Protein AF-A0A961AVV6-F1 (afdb_monomer_lite)

Sequence (313 aa):
VYIDGYAHTGNDGGRNFELFWPKLREGGLIGGHDFCDQFPENVKAVKAFLDRHGPEIDGSFVTRGDVFRSWFAWKGRRPSSRLVDLSMFGREHLGDEEGGSIAVVGSGPLDAGDRERIEAAGTVVRFNNWNRRADYSAEVAGKRCDLLFTHGDLREAGASEGFDPPETVVLAIPAPFKMDRMRLLAETWWPESRLAMANPYLVHEACLELGLKSEGWKHPMPTAGFSLLYQLWRFGEGGGPEPEVYVTGFDWRFDREQGTCERVRVGSDEVPGHYNHSYLREAMWCARHLLDRPGWEFSETAREALSFVRNHG

Radius of gyration: 23.13 Å; chains: 1; bounding box: 54×41×65 Å

Secondary structure (DSSP, 8-state):
-EE-S-GGGHHHHTHHHHHHGGGPPTT-EEEES--STT-HHHHHHHHHHHHHHGGGEEEEEE-SS-TT--EEEEEBSPP-GGGTT-EEP-GGGSS-SSS-EEEEE-SS---TTHHHHHHHSSEEEEESSGGG-TT--HHHH-S--SEEEE-S---S----TT-PPPSEEEESSPTTTTHHHHHHIIIII-TTSEEEE--HHHHHHHHHHTT----SSSSS---HHHHHHHHHHHHHTTSSPPPEEEEES--TTEETTTTEETTEETT-S---TT-SS-HHHHHHHHHHHTTT-TTEEE-HHHHHHHHHHHHH-

Structure (mmCIF, N/CA/C/O backbone):
data_AF-A0A961AVV6-F1
#
_entry.id   AF-A0A961AVV6-F1
#
loop_
_atom_site.group_PDB
_atom_site.id
_atom_site.type_symbol
_atom_site.label_atom_id
_atom_site.label_alt_id
_atom_site.label_comp_id
_atom_site.label_asym_id
_atom_site.label_entity_id
_atom_site.label_seq_id
_atom_site.pdbx_PDB_ins_code
_atom_site.Cartn_x
_atom_site.Cartn_y
_atom_site.Cartn_z
_atom_site.occupancy
_atom_site.B_iso_or_equiv
_atom_site.auth_seq_id
_atom_site.auth_comp_id
_atom_site.auth_asym_id
_atom_site.auth_atom_id
_atom_site.pdbx_PDB_model_num
ATOM 1 N N . VAL A 1 1 ? 16.780 6.197 -20.369 1.00 88.38 1 VAL A N 1
ATOM 2 C CA . VAL A 1 1 ? 16.344 6.878 -21.606 1.00 88.38 1 VAL A CA 1
ATOM 3 C C . VAL A 1 1 ? 15.340 5.979 -22.291 1.00 88.38 1 VAL A C 1
ATOM 5 O O . VAL A 1 1 ? 15.685 4.855 -22.620 1.00 88.38 1 VAL A O 1
ATOM 8 N N . TYR A 1 2 ? 14.111 6.451 -22.454 1.00 91.75 2 TYR A N 1
ATOM 9 C CA . TYR A 1 2 ? 13.089 5.745 -23.218 1.00 91.75 2 TYR A CA 1
ATOM 10 C C . TYR A 1 2 ? 12.984 6.392 -24.600 1.00 91.75 2 TYR A C 1
ATOM 12 O O . TYR A 1 2 ? 12.927 7.619 -24.688 1.00 91.75 2 TYR A O 1
ATOM 20 N N . ILE A 1 3 ? 13.038 5.586 -25.658 1.00 91.94 3 ILE A N 1
ATOM 21 C CA . ILE A 1 3 ? 12.978 6.042 -27.045 1.00 91.94 3 ILE A CA 1
ATOM 22 C C . ILE A 1 3 ? 11.607 5.684 -27.594 1.00 91.94 3 ILE A C 1
ATOM 24 O O . ILE A 1 3 ? 11.332 4.529 -27.911 1.00 91.94 3 ILE A O 1
ATOM 28 N N . ASP A 1 4 ? 10.780 6.720 -27.694 1.00 86.56 4 ASP A N 1
ATOM 29 C CA . ASP A 1 4 ? 9.481 6.704 -28.353 1.00 86.56 4 ASP A CA 1
ATOM 30 C C . ASP A 1 4 ? 9.605 7.467 -29.671 1.00 86.56 4 ASP A C 1
ATOM 32 O O . ASP A 1 4 ? 9.572 8.699 -29.714 1.00 86.56 4 ASP A O 1
ATOM 36 N N . GLY A 1 5 ? 9.909 6.745 -30.740 1.00 83.81 5 GLY A N 1
ATOM 37 C CA . GLY A 1 5 ? 10.138 7.329 -32.053 1.00 83.81 5 GLY A CA 1
ATOM 38 C C . GLY A 1 5 ? 9.450 6.527 -33.143 1.00 83.81 5 GLY A C 1
ATOM 39 O O . GLY A 1 5 ? 8.666 5.617 -32.890 1.00 83.81 5 GLY A O 1
ATOM 40 N N . TYR A 1 6 ? 9.737 6.864 -34.396 1.00 89.94 6 TYR A N 1
ATOM 41 C CA . TYR A 1 6 ? 9.132 6.189 -35.539 1.00 89.94 6 TYR A CA 1
ATOM 42 C C . TYR A 1 6 ? 9.695 4.768 -35.703 1.00 89.94 6 TYR A C 1
ATOM 44 O O . TYR A 1 6 ? 10.677 4.549 -36.413 1.00 89.94 6 TYR A O 1
ATOM 52 N N . ALA A 1 7 ? 9.058 3.780 -35.069 1.00 91.25 7 ALA A N 1
ATOM 53 C CA . ALA A 1 7 ? 9.467 2.376 -35.152 1.00 91.25 7 ALA A CA 1
ATOM 54 C C . ALA A 1 7 ? 9.503 1.855 -36.600 1.00 91.25 7 ALA A C 1
ATOM 56 O O . ALA A 1 7 ? 10.397 1.100 -36.976 1.00 91.25 7 ALA A O 1
ATOM 57 N N . HIS A 1 8 ? 8.602 2.330 -37.462 1.00 93.56 8 HIS A N 1
ATOM 58 C CA . HIS A 1 8 ? 8.588 1.958 -38.880 1.00 93.56 8 HIS A CA 1
ATOM 59 C C . HIS A 1 8 ? 9.840 2.408 -39.660 1.00 93.56 8 HIS A C 1
ATOM 61 O O . HIS A 1 8 ? 10.133 1.828 -40.700 1.00 93.56 8 HIS A O 1
ATOM 67 N N . THR A 1 9 ? 10.596 3.399 -39.169 1.00 95.62 9 THR A N 1
ATOM 68 C CA . THR A 1 9 ? 11.903 3.797 -39.734 1.00 95.62 9 THR A CA 1
ATOM 69 C C . THR A 1 9 ? 13.084 3.214 -38.958 1.00 95.62 9 THR A C 1
ATOM 71 O O . THR A 1 9 ? 14.231 3.602 -39.181 1.00 95.62 9 THR A O 1
ATOM 74 N N . GLY A 1 10 ? 12.819 2.324 -38.000 1.00 93.94 10 GLY A N 1
ATOM 75 C CA . GLY A 1 10 ? 13.818 1.818 -37.072 1.00 93.94 10 GLY A CA 1
ATOM 76 C C . GLY A 1 10 ? 14.418 2.903 -36.187 1.00 93.94 10 GLY A C 1
ATOM 77 O O . GLY A 1 10 ? 15.613 2.861 -35.905 1.00 93.94 10 GLY A O 1
ATOM 78 N N . ASN A 1 11 ? 13.612 3.892 -35.778 1.00 93.19 11 ASN A N 1
ATOM 79 C CA . ASN A 1 11 ? 14.066 5.026 -34.972 1.00 93.19 11 ASN A CA 1
ATOM 80 C C . ASN A 1 11 ? 15.199 5.820 -35.654 1.00 93.19 11 ASN A C 1
ATOM 82 O O . ASN A 1 11 ? 16.260 6.047 -35.066 1.00 93.19 11 ASN A O 1
ATOM 86 N N . ASP A 1 12 ? 14.947 6.233 -36.904 1.00 95.19 12 ASP A N 1
ATOM 87 C CA . ASP A 1 12 ? 15.925 6.873 -37.803 1.00 95.19 12 ASP A CA 1
ATOM 88 C C . ASP A 1 12 ? 17.122 5.952 -38.106 1.00 95.19 12 ASP A C 1
ATOM 90 O O . ASP A 1 12 ? 18.286 6.310 -37.920 1.00 95.19 12 ASP A O 1
ATOM 94 N N . GLY A 1 13 ? 16.830 4.702 -38.490 1.00 95.44 13 GLY A N 1
ATOM 95 C CA . GLY A 1 13 ? 17.844 3.693 -38.814 1.00 95.44 13 GLY A CA 1
ATOM 96 C C . GLY A 1 13 ? 18.799 3.377 -37.657 1.00 95.44 13 GLY A C 1
ATOM 97 O O . GLY A 1 13 ? 19.975 3.098 -37.887 1.00 95.44 13 GLY A O 1
ATOM 98 N N . GLY A 1 14 ? 18.328 3.478 -36.412 1.00 95.12 14 GLY A N 1
ATOM 99 C CA . GLY A 1 14 ? 19.121 3.286 -35.197 1.00 95.12 14 GLY A CA 1
ATOM 100 C C . GLY A 1 14 ? 19.977 4.487 -34.788 1.00 95.12 14 GLY A C 1
ATOM 101 O O . GLY A 1 14 ? 20.626 4.437 -33.741 1.00 95.12 14 GLY A O 1
ATOM 102 N N . ARG A 1 15 ? 19.964 5.597 -35.543 1.00 96.06 15 ARG A N 1
ATOM 103 C CA . ARG A 1 15 ? 20.728 6.811 -35.203 1.00 96.06 15 ARG A CA 1
ATOM 104 C C . ARG A 1 15 ? 20.362 7.351 -33.824 1.00 96.06 15 ARG A C 1
ATOM 106 O O . ARG A 1 15 ? 21.241 7.820 -33.101 1.00 96.06 15 ARG A O 1
ATOM 113 N N . ASN A 1 16 ? 19.089 7.261 -33.440 1.00 95.00 16 ASN A N 1
ATOM 114 C CA . ASN A 1 16 ? 18.647 7.684 -32.113 1.00 95.00 16 ASN A CA 1
ATOM 115 C C . ASN A 1 16 ? 19.342 6.881 -31.003 1.00 95.00 16 ASN A C 1
ATOM 117 O O . ASN A 1 16 ? 19.748 7.464 -30.000 1.00 95.00 16 ASN A O 1
ATOM 121 N N . PHE A 1 17 ? 19.555 5.576 -31.189 1.00 94.94 17 PHE A N 1
ATOM 122 C CA . PHE A 1 17 ? 20.227 4.733 -30.195 1.00 94.94 17 PHE A CA 1
ATOM 123 C C . PHE A 1 17 ? 21.669 5.199 -29.972 1.00 94.94 17 PHE A C 1
ATOM 125 O O . PHE A 1 17 ? 22.070 5.456 -28.837 1.00 94.94 17 PHE A O 1
ATOM 132 N N . GLU A 1 18 ? 22.402 5.441 -31.060 1.00 95.75 18 GLU A N 1
ATOM 133 C CA . GLU A 1 18 ? 23.782 5.945 -31.023 1.00 95.75 18 GLU A CA 1
ATOM 134 C C . GLU A 1 18 ? 23.890 7.366 -30.464 1.00 95.75 18 GLU A C 1
ATOM 136 O O . GLU A 1 18 ? 24.869 7.718 -29.811 1.00 95.75 18 GLU A O 1
ATOM 141 N N . LEU A 1 19 ? 22.873 8.200 -30.686 1.00 96.00 19 LEU A N 1
ATOM 142 C CA . LEU A 1 19 ? 22.844 9.558 -30.151 1.00 96.00 19 LEU A CA 1
ATOM 143 C C . LEU A 1 19 ? 22.656 9.577 -28.626 1.00 96.00 19 LEU A C 1
ATOM 145 O O . LEU A 1 19 ? 23.179 10.468 -27.945 1.00 96.00 19 LEU A O 1
ATOM 149 N N . PHE A 1 20 ? 21.876 8.638 -28.087 1.00 95.38 20 PHE A N 1
ATOM 150 C CA . PHE A 1 20 ? 21.525 8.610 -26.668 1.00 95.38 20 PHE A CA 1
ATOM 151 C C . PHE A 1 20 ? 22.421 7.696 -25.826 1.00 95.38 20 PHE A C 1
ATOM 153 O O . PHE A 1 20 ? 22.622 7.999 -24.649 1.00 95.38 20 PHE A O 1
ATOM 160 N N . TRP A 1 21 ? 23.010 6.641 -26.395 1.00 95.19 21 TRP A N 1
ATOM 161 C CA . TRP A 1 21 ? 23.856 5.699 -25.652 1.00 95.19 21 TRP A CA 1
ATOM 162 C C . TRP A 1 21 ? 25.053 6.345 -24.929 1.00 95.19 21 TRP A C 1
ATOM 164 O O . TRP A 1 21 ? 25.237 6.108 -23.728 1.00 95.19 21 TRP A O 1
ATOM 174 N N . PRO A 1 22 ? 25.830 7.252 -25.555 1.00 94.94 22 PRO A N 1
ATOM 175 C CA . PRO A 1 22 ? 26.940 7.916 -24.874 1.00 94.94 22 PRO A CA 1
ATOM 176 C C . PRO A 1 22 ? 26.490 8.796 -23.702 1.00 94.94 22 PRO A C 1
ATOM 178 O O . PRO A 1 22 ? 27.283 9.066 -22.804 1.00 94.94 22 PRO A O 1
ATOM 181 N N . LYS A 1 23 ? 25.219 9.224 -23.685 1.00 94.31 23 LYS A N 1
ATOM 182 C CA . LYS A 1 23 ? 24.650 10.086 -22.637 1.00 94.31 23 LYS A CA 1
ATOM 183 C C . LYS A 1 23 ? 24.209 9.311 -21.397 1.00 94.31 23 LYS A C 1
ATOM 185 O O . LYS A 1 23 ? 23.979 9.923 -20.355 1.00 94.31 23 LYS A O 1
ATOM 190 N N . LEU A 1 24 ? 24.070 7.988 -21.493 1.00 90.94 24 LEU A N 1
ATOM 191 C CA . LEU A 1 24 ? 23.822 7.150 -20.328 1.00 90.94 24 LEU A CA 1
ATOM 192 C C . LEU A 1 24 ? 25.071 7.099 -19.448 1.00 90.94 24 LEU A C 1
ATOM 194 O O . LEU A 1 24 ? 26.196 6.967 -19.939 1.00 90.94 24 LEU A O 1
ATOM 198 N N . ARG A 1 25 ? 24.842 7.184 -18.139 1.00 90.19 25 ARG A N 1
ATOM 199 C CA . ARG A 1 25 ? 25.841 6.861 -17.117 1.00 90.19 25 ARG A CA 1
ATOM 200 C C . ARG A 1 25 ? 25.936 5.341 -16.962 1.00 90.19 25 ARG A C 1
ATOM 202 O O . ARG A 1 25 ? 25.014 4.635 -17.364 1.00 90.19 25 ARG A O 1
ATOM 209 N N . GLU A 1 26 ? 27.015 4.870 -16.344 1.00 86.31 26 GLU A N 1
ATOM 210 C CA . GLU A 1 26 ? 27.114 3.497 -15.828 1.00 86.31 26 GLU A CA 1
ATOM 211 C C . GLU A 1 26 ? 25.873 3.139 -14.994 1.00 86.31 26 GLU A C 1
ATOM 213 O O . GLU A 1 26 ? 25.413 3.945 -14.178 1.00 86.31 26 GLU A O 1
ATOM 218 N N . GLY A 1 27 ? 25.306 1.957 -15.241 1.00 81.69 27 GLY A N 1
ATOM 219 C CA . GLY A 1 27 ? 24.040 1.493 -14.672 1.00 81.69 27 GLY A CA 1
ATOM 220 C C . GLY A 1 27 ? 22.786 2.145 -15.273 1.00 81.69 27 GLY A C 1
ATOM 221 O O . GLY A 1 27 ? 21.681 1.905 -14.792 1.00 81.69 27 GLY A O 1
ATOM 222 N N . GLY A 1 28 ? 22.916 2.991 -16.300 1.00 85.94 28 GLY A N 1
ATOM 223 C CA . GLY A 1 28 ? 21.788 3.614 -16.993 1.00 85.94 28 GLY A CA 1
ATOM 224 C C . GLY A 1 28 ? 21.101 2.661 -17.973 1.00 85.94 28 GLY A C 1
ATOM 225 O O . GLY A 1 28 ? 21.760 1.871 -18.640 1.00 85.94 28 GLY A O 1
ATOM 226 N N . LEU A 1 29 ? 19.777 2.771 -18.100 1.00 91.00 29 LEU A N 1
ATOM 227 C CA . LEU A 1 29 ? 18.973 1.961 -19.022 1.00 91.00 29 LEU A CA 1
ATOM 228 C C . LEU A 1 29 ? 18.583 2.759 -20.271 1.00 91.00 29 LEU A C 1
ATOM 230 O O . LEU A 1 29 ? 18.152 3.913 -20.162 1.00 91.00 29 LEU A O 1
ATOM 234 N N . ILE A 1 30 ? 18.683 2.138 -21.446 1.00 94.12 30 ILE A N 1
ATOM 235 C CA . ILE A 1 30 ? 18.032 2.572 -22.690 1.00 94.12 30 ILE A CA 1
ATOM 236 C C . ILE A 1 30 ? 16.989 1.537 -23.094 1.00 94.12 30 ILE A C 1
ATOM 238 O O . ILE A 1 30 ? 17.219 0.345 -22.924 1.00 94.12 30 ILE A O 1
ATOM 242 N N . GLY A 1 31 ? 15.851 1.972 -23.617 1.00 94.38 31 GLY A N 1
ATOM 243 C CA . GLY A 1 31 ? 14.827 1.054 -24.101 1.00 94.38 31 GLY A CA 1
ATOM 244 C C . GLY A 1 31 ? 13.776 1.743 -24.952 1.00 94.38 31 GLY A C 1
ATOM 245 O O . GLY A 1 31 ? 13.818 2.962 -25.127 1.00 94.38 31 GLY A O 1
ATOM 246 N N . GLY A 1 32 ? 12.839 0.958 -25.465 1.00 93.12 32 GLY A N 1
ATOM 247 C CA . GLY A 1 32 ? 11.723 1.413 -26.290 1.00 93.12 32 GLY A CA 1
ATOM 248 C C . GLY A 1 32 ? 10.686 0.307 -26.482 1.00 93.12 32 GLY A C 1
ATOM 249 O O . GLY A 1 32 ? 10.811 -0.772 -25.901 1.00 93.12 32 GLY A O 1
ATOM 250 N N . HIS A 1 33 ? 9.665 0.575 -27.292 1.00 92.25 33 HIS A N 1
ATOM 251 C CA . HIS A 1 33 ? 8.626 -0.390 -27.674 1.00 92.25 33 HIS A CA 1
ATOM 252 C C . HIS A 1 33 ? 8.825 -0.913 -29.104 1.00 92.25 33 HIS A C 1
ATOM 254 O O . HIS A 1 33 ? 9.884 -0.707 -29.712 1.00 92.25 33 HIS A O 1
ATOM 260 N N . ASP A 1 34 ? 7.821 -1.630 -29.614 1.00 94.19 34 ASP A N 1
ATOM 261 C CA . ASP A 1 34 ? 7.706 -2.034 -31.016 1.00 94.19 34 ASP A CA 1
ATOM 262 C C . ASP A 1 34 ? 8.801 -2.999 -31.497 1.00 94.19 34 ASP A C 1
ATOM 264 O O . ASP A 1 34 ? 9.191 -3.005 -32.667 1.00 94.19 34 ASP A O 1
ATOM 268 N N . PHE A 1 35 ? 9.323 -3.843 -30.605 1.00 91.88 35 PHE A N 1
ATOM 269 C CA . PHE A 1 35 ? 10.201 -4.958 -30.961 1.00 91.88 35 PHE A CA 1
ATOM 270 C C . PHE A 1 35 ? 9.367 -6.162 -31.431 1.00 91.88 35 PHE A C 1
ATOM 272 O O . PHE A 1 35 ? 9.277 -7.199 -30.768 1.00 91.88 35 PHE A O 1
ATOM 279 N N . CYS A 1 36 ? 8.704 -6.016 -32.576 1.00 92.25 36 CYS A N 1
ATOM 280 C CA . CYS A 1 36 ? 7.860 -7.055 -33.161 1.00 92.25 36 CYS A CA 1
ATOM 281 C C . CYS A 1 36 ? 7.946 -7.077 -34.692 1.00 92.25 36 CYS A C 1
ATOM 283 O O . CYS A 1 36 ? 8.443 -6.142 -35.320 1.00 92.25 36 CYS A O 1
ATOM 285 N N . ASP A 1 37 ? 7.442 -8.154 -35.299 1.00 93.31 37 ASP A N 1
ATOM 286 C CA . ASP A 1 37 ? 7.541 -8.396 -36.746 1.00 93.31 37 ASP A CA 1
ATOM 287 C C . ASP A 1 37 ? 6.801 -7.346 -37.592 1.00 93.31 37 ASP A C 1
ATOM 289 O O . ASP A 1 37 ? 7.105 -7.183 -38.772 1.00 93.31 37 ASP A O 1
ATOM 293 N N . GLN A 1 38 ? 5.871 -6.592 -36.993 1.00 95.31 38 GLN A N 1
ATOM 294 C CA . GLN A 1 38 ? 5.210 -5.454 -37.639 1.00 95.31 38 GLN A CA 1
ATOM 295 C C . GLN A 1 38 ? 6.178 -4.287 -37.910 1.00 95.31 38 GLN A C 1
ATOM 297 O O . GLN A 1 38 ? 5.955 -3.508 -38.837 1.00 95.31 38 GLN A O 1
ATOM 302 N N . PHE A 1 39 ? 7.268 -4.179 -37.143 1.00 95.56 39 PHE A N 1
ATOM 303 C CA . PHE A 1 39 ? 8.269 -3.117 -37.259 1.00 95.56 39 PHE A CA 1
ATOM 304 C C . PHE A 1 39 ? 9.675 -3.702 -37.477 1.00 95.56 39 PHE A C 1
ATOM 306 O O . PHE A 1 39 ? 10.563 -3.561 -36.629 1.00 95.56 39 PHE A O 1
ATOM 313 N N . PRO A 1 40 ? 9.919 -4.351 -38.632 1.00 95.88 40 PRO A N 1
ATOM 314 C CA . PRO A 1 40 ? 11.162 -5.079 -38.883 1.00 95.88 40 PRO A CA 1
ATOM 315 C C . PRO A 1 40 ? 12.398 -4.169 -38.879 1.00 95.88 40 PRO A C 1
ATOM 317 O O . PRO A 1 40 ? 13.464 -4.588 -38.428 1.00 95.88 40 PRO A O 1
ATOM 320 N N . GLU A 1 41 ? 12.261 -2.910 -39.308 1.00 96.56 41 GLU A N 1
ATOM 321 C CA . GLU A 1 41 ? 13.359 -1.936 -39.266 1.00 96.56 41 GLU A CA 1
ATOM 322 C C . GLU A 1 41 ? 13.757 -1.580 -37.829 1.00 96.56 41 GLU A C 1
ATOM 324 O O . GLU A 1 41 ? 14.945 -1.436 -37.543 1.00 96.56 41 GLU A O 1
ATOM 329 N N . ASN A 1 42 ? 12.798 -1.517 -36.896 1.00 95.19 42 ASN A N 1
ATOM 330 C CA . ASN A 1 42 ? 13.094 -1.332 -35.476 1.00 95.19 42 ASN A CA 1
ATOM 331 C C . ASN A 1 42 ? 13.820 -2.542 -34.900 1.00 95.19 42 ASN A C 1
ATOM 333 O O . ASN A 1 42 ? 14.873 -2.387 -34.291 1.00 95.19 42 ASN A O 1
ATOM 337 N N . VAL A 1 43 ? 13.321 -3.752 -35.163 1.00 94.81 43 VAL A N 1
ATOM 338 C CA . VAL A 1 43 ? 13.979 -4.992 -34.724 1.00 94.81 43 VAL A CA 1
ATOM 339 C C . VAL A 1 43 ? 15.418 -5.059 -35.240 1.00 94.81 43 VAL A C 1
ATOM 341 O O . VAL A 1 43 ? 16.337 -5.371 -34.482 1.00 94.81 43 VAL A O 1
ATOM 344 N N . LYS A 1 44 ? 15.631 -4.730 -36.518 1.00 96.25 44 LYS A N 1
ATOM 345 C CA . LYS A 1 44 ? 16.957 -4.689 -37.142 1.00 96.25 44 LYS A CA 1
ATOM 346 C C . LYS A 1 44 ? 17.862 -3.643 -36.493 1.00 96.25 44 LYS A C 1
ATOM 348 O O . LYS A 1 44 ? 19.003 -3.963 -36.167 1.00 96.25 44 LYS A O 1
ATOM 353 N N . ALA A 1 45 ? 17.364 -2.425 -36.285 1.00 96.38 45 ALA A N 1
ATOM 354 C CA . ALA A 1 45 ? 18.123 -1.346 -35.661 1.00 96.38 45 ALA A CA 1
ATOM 355 C C . ALA A 1 45 ? 18.504 -1.678 -34.208 1.00 96.38 45 ALA A C 1
ATOM 357 O O . ALA A 1 45 ? 19.650 -1.469 -33.815 1.00 96.38 45 ALA A O 1
ATOM 358 N N . VAL A 1 46 ? 17.577 -2.247 -33.431 1.00 93.75 46 VAL A N 1
ATOM 359 C CA . VAL A 1 46 ? 17.819 -2.662 -32.042 1.00 93.75 46 VAL A CA 1
ATOM 360 C C . VAL A 1 46 ? 18.853 -3.780 -31.988 1.00 93.75 46 VAL A C 1
ATOM 362 O O . VAL A 1 46 ? 19.809 -3.672 -31.229 1.00 93.75 46 VAL A O 1
ATOM 365 N N . LYS A 1 47 ? 18.727 -4.822 -32.821 1.00 94.06 47 LYS A N 1
ATOM 366 C CA . LYS A 1 47 ? 19.729 -5.901 -32.880 1.00 94.06 47 LYS A CA 1
ATOM 367 C C . LYS A 1 47 ? 21.113 -5.370 -33.248 1.00 94.06 47 LYS A C 1
ATOM 369 O O . LYS A 1 47 ? 22.068 -5.665 -32.546 1.00 94.06 47 LYS A O 1
ATOM 374 N N . ALA A 1 48 ? 21.210 -4.519 -34.272 1.00 95.25 48 ALA A N 1
ATOM 375 C CA . ALA A 1 48 ? 22.481 -3.916 -34.673 1.00 95.25 48 ALA A CA 1
ATOM 376 C C . ALA A 1 48 ? 23.109 -3.060 -33.558 1.00 95.25 48 ALA A C 1
ATOM 378 O O . ALA A 1 48 ? 24.327 -3.060 -33.387 1.00 95.25 48 ALA A O 1
ATOM 379 N N . PHE A 1 49 ? 22.281 -2.344 -32.793 1.00 94.94 49 PHE A N 1
ATOM 380 C CA . PHE A 1 49 ? 22.713 -1.597 -31.616 1.00 94.94 49 PHE A CA 1
ATOM 381 C C . PHE A 1 49 ? 23.236 -2.527 -30.507 1.00 94.94 49 PHE A C 1
ATOM 383 O O . PHE A 1 49 ? 24.336 -2.309 -30.000 1.00 94.94 49 PHE A O 1
ATOM 390 N N . LEU A 1 50 ? 22.495 -3.589 -30.170 1.00 91.44 50 LEU A N 1
ATOM 391 C CA . LEU A 1 50 ? 22.900 -4.572 -29.158 1.00 91.44 50 LEU A CA 1
ATOM 392 C C . LEU A 1 50 ? 24.181 -5.318 -29.556 1.00 91.44 50 LEU A C 1
ATOM 394 O O . LEU A 1 50 ? 25.052 -5.507 -28.717 1.00 91.44 50 LEU A O 1
ATOM 398 N N . ASP A 1 51 ? 24.328 -5.691 -30.828 1.00 92.00 51 ASP A N 1
ATOM 399 C CA . ASP A 1 51 ? 25.526 -6.370 -31.336 1.00 92.00 51 ASP A CA 1
ATOM 400 C C . ASP A 1 51 ? 26.765 -5.469 -31.238 1.00 92.00 51 ASP A C 1
ATOM 402 O O . ASP A 1 51 ? 27.857 -5.928 -30.903 1.00 92.00 51 ASP A O 1
ATOM 406 N N . ARG A 1 52 ? 26.601 -4.167 -31.507 1.00 93.31 52 ARG A N 1
ATOM 407 C CA . ARG A 1 52 ? 27.691 -3.184 -31.450 1.00 93.31 52 ARG A CA 1
ATOM 408 C C . ARG A 1 52 ? 28.149 -2.901 -30.024 1.00 93.31 52 ARG A C 1
ATOM 410 O O . ARG A 1 52 ? 29.350 -2.815 -29.786 1.00 93.31 52 ARG A O 1
ATOM 417 N N . HIS A 1 53 ? 27.202 -2.732 -29.106 1.00 90.44 53 HIS A N 1
ATOM 418 C CA . HIS A 1 53 ? 27.474 -2.324 -27.723 1.00 90.44 53 HIS A CA 1
ATOM 419 C C . HIS A 1 53 ? 27.468 -3.497 -26.740 1.00 90.44 53 HIS A C 1
ATOM 421 O O . HIS A 1 53 ? 27.650 -3.286 -25.550 1.00 90.44 53 HIS A O 1
ATOM 427 N N . GLY A 1 54 ? 27.312 -4.735 -27.215 1.00 82.38 54 GLY A N 1
ATOM 428 C CA . GLY A 1 54 ? 27.245 -5.953 -26.400 1.00 82.38 54 GLY A CA 1
ATOM 429 C C . GLY A 1 54 ? 28.314 -6.077 -25.302 1.00 82.38 54 GLY A C 1
ATOM 430 O O . GLY A 1 54 ? 27.953 -6.433 -24.184 1.00 82.38 54 GLY A O 1
ATOM 431 N N . PRO A 1 55 ? 29.598 -5.738 -25.546 1.00 79.75 55 PRO A N 1
ATOM 432 C CA . PRO A 1 55 ? 30.631 -5.746 -24.502 1.00 79.75 55 PRO A CA 1
ATOM 433 C C . PRO A 1 55 ? 30.393 -4.747 -23.358 1.00 79.75 55 PRO A C 1
ATOM 435 O O . PRO A 1 55 ? 30.908 -4.934 -22.260 1.00 79.75 55 PRO A O 1
ATOM 438 N N . GLU A 1 56 ? 29.632 -3.685 -23.620 1.00 75.94 56 GLU A N 1
ATOM 439 C CA . GLU A 1 56 ? 29.227 -2.656 -22.661 1.00 75.94 56 GLU A CA 1
ATOM 440 C C . GLU A 1 56 ? 27.825 -2.915 -22.093 1.00 75.94 56 GLU A C 1
ATOM 442 O O . GLU A 1 56 ? 27.328 -2.095 -21.327 1.00 75.94 56 GLU A O 1
ATOM 447 N N . ILE A 1 57 ? 27.160 -4.011 -22.474 1.00 77.12 57 ILE A N 1
ATOM 448 C CA . ILE A 1 57 ? 25.792 -4.317 -22.058 1.00 77.12 57 ILE A CA 1
ATOM 449 C C . ILE A 1 57 ? 25.786 -5.457 -21.040 1.00 77.12 57 ILE A C 1
ATOM 451 O O . ILE A 1 57 ? 26.120 -6.596 -21.359 1.00 77.12 57 ILE A O 1
ATOM 455 N N . ASP A 1 58 ? 25.306 -5.178 -19.828 1.00 62.88 58 ASP A N 1
ATOM 456 C CA . ASP A 1 58 ? 24.995 -6.209 -18.831 1.00 62.88 58 ASP A CA 1
ATOM 457 C C . ASP A 1 58 ? 23.522 -6.640 -18.944 1.00 62.88 58 ASP A C 1
ATOM 459 O O . ASP A 1 58 ? 22.630 -6.199 -18.211 1.00 62.88 58 ASP A O 1
ATOM 463 N N . GLY A 1 59 ? 23.273 -7.492 -19.941 1.00 61.78 59 GLY A N 1
ATOM 464 C CA . GLY A 1 59 ? 21.965 -8.067 -20.248 1.00 61.78 59 GLY A CA 1
ATOM 465 C C . GLY A 1 59 ? 21.076 -7.195 -21.144 1.00 61.78 59 GLY A C 1
ATOM 466 O O . GLY A 1 59 ? 21.061 -5.966 -21.074 1.00 61.78 59 GLY A O 1
ATOM 467 N N . SER A 1 60 ? 20.283 -7.863 -21.982 1.00 68.25 60 SER A N 1
ATOM 468 C CA . SER A 1 60 ? 19.205 -7.253 -22.762 1.00 68.25 60 SER A CA 1
ATOM 469 C C . SER A 1 60 ? 17.933 -8.075 -22.604 1.00 68.25 60 SER A C 1
ATOM 471 O O . SER A 1 60 ? 17.982 -9.292 -22.406 1.00 68.25 60 SER A O 1
ATOM 473 N N . PHE A 1 61 ? 16.790 -7.402 -22.650 1.00 74.81 61 PHE A N 1
ATOM 474 C CA . PHE A 1 61 ? 15.498 -8.027 -22.401 1.00 74.81 61 PHE A CA 1
ATOM 475 C C . PHE A 1 61 ? 14.493 -7.585 -23.450 1.00 74.81 61 PHE A C 1
ATOM 477 O O . PHE A 1 61 ? 14.517 -6.444 -23.907 1.00 74.81 61 PHE A O 1
ATOM 484 N N . VAL A 1 62 ? 13.588 -8.501 -23.785 1.00 73.88 62 VAL A N 1
ATOM 485 C CA . VAL A 1 62 ? 12.396 -8.242 -24.588 1.00 73.88 62 VAL A CA 1
ATOM 486 C C . VAL A 1 62 ? 11.199 -8.703 -23.765 1.00 73.88 62 VAL A C 1
ATOM 488 O O . VAL A 1 62 ? 11.213 -9.829 -23.254 1.00 73.88 62 VAL A O 1
ATOM 491 N N . THR A 1 63 ? 10.184 -7.853 -23.600 1.00 71.56 63 THR A N 1
ATOM 492 C CA . THR A 1 63 ? 8.983 -8.226 -22.838 1.00 71.56 63 THR A CA 1
ATOM 493 C C . THR A 1 63 ? 8.253 -9.384 -23.525 1.00 71.56 63 THR A C 1
ATOM 495 O O . THR A 1 63 ? 8.264 -9.528 -24.750 1.00 71.56 63 THR A O 1
ATOM 498 N N . ARG A 1 64 ? 7.651 -10.273 -22.729 1.00 66.88 64 ARG A N 1
ATOM 499 C CA . ARG A 1 64 ? 6.846 -11.402 -23.223 1.00 66.88 64 ARG A CA 1
ATOM 500 C C . ARG A 1 64 ? 5.363 -11.034 -23.164 1.00 66.88 64 ARG A C 1
ATOM 502 O O . ARG A 1 64 ? 4.966 -10.251 -22.313 1.00 66.88 64 ARG A O 1
ATOM 509 N N . GLY A 1 65 ? 4.551 -11.630 -24.036 1.00 62.38 65 GLY A N 1
ATOM 510 C CA . GLY A 1 65 ? 3.084 -11.542 -23.966 1.00 62.38 65 GLY A CA 1
ATOM 511 C C . GLY A 1 65 ? 2.441 -10.305 -24.603 1.00 62.38 65 GLY A C 1
ATOM 512 O O . GLY A 1 65 ? 1.232 -10.313 -24.790 1.00 62.38 65 GLY A O 1
ATOM 513 N N . ASP A 1 66 ? 3.219 -9.295 -24.998 1.00 73.19 66 ASP A N 1
ATOM 514 C CA . ASP A 1 66 ? 2.719 -8.128 -25.737 1.00 73.19 66 ASP A CA 1
ATOM 515 C C . ASP A 1 66 ? 2.881 -8.313 -27.262 1.00 73.19 66 ASP A C 1
ATOM 517 O O . ASP A 1 66 ? 3.845 -8.936 -27.731 1.00 73.19 66 ASP A O 1
ATOM 521 N N . VAL A 1 67 ? 1.936 -7.768 -28.035 1.00 83.06 67 VAL A N 1
ATOM 522 C CA . VAL A 1 67 ? 2.015 -7.632 -29.500 1.00 83.06 67 VAL A CA 1
ATOM 523 C C . VAL A 1 67 ? 3.086 -6.599 -29.871 1.00 83.06 67 VAL A C 1
ATOM 525 O O . VAL A 1 67 ? 3.824 -6.800 -30.837 1.00 83.06 67 VAL A O 1
ATOM 528 N N . PHE A 1 68 ? 3.239 -5.547 -29.061 1.00 87.19 68 PHE A N 1
ATOM 529 C CA . PHE A 1 68 ? 4.215 -4.468 -29.243 1.00 87.19 68 PHE A CA 1
ATOM 530 C C . PHE A 1 68 ? 5.307 -4.529 -28.176 1.00 87.19 68 PHE A C 1
ATOM 532 O O . PHE A 1 68 ? 5.466 -3.629 -27.352 1.00 87.19 68 PHE A O 1
ATOM 539 N N . ARG A 1 69 ? 6.064 -5.631 -28.191 1.00 85.81 69 ARG A N 1
ATOM 540 C CA . ARG A 1 69 ? 7.064 -5.943 -27.160 1.00 85.81 69 ARG A CA 1
ATOM 541 C C . ARG A 1 69 ? 8.049 -4.796 -26.948 1.00 85.81 69 ARG A C 1
ATOM 543 O O . ARG A 1 69 ? 8.612 -4.255 -27.900 1.00 85.81 69 ARG A O 1
ATOM 550 N N . SER A 1 70 ? 8.313 -4.488 -25.688 1.00 89.50 70 SER A N 1
ATOM 551 C CA . SER A 1 70 ? 9.353 -3.554 -25.276 1.00 89.50 70 SER A CA 1
ATOM 552 C C . SER A 1 70 ? 10.714 -4.229 -25.274 1.00 89.50 70 SER A C 1
ATOM 554 O O . SER A 1 70 ? 10.816 -5.441 -25.078 1.00 89.50 70 SER A O 1
ATOM 556 N N . TRP A 1 71 ? 11.766 -3.437 -25.439 1.00 90.25 71 TRP A N 1
ATOM 557 C CA . TRP A 1 71 ? 13.154 -3.870 -25.329 1.00 90.25 71 TRP A CA 1
ATOM 558 C C . TRP A 1 71 ? 13.946 -2.900 -24.452 1.00 90.25 71 TRP A C 1
ATOM 560 O O . TRP A 1 71 ? 13.626 -1.711 -24.385 1.00 90.25 71 TRP A O 1
ATOM 570 N N . PHE A 1 72 ? 14.991 -3.393 -23.787 1.00 92.00 72 PHE A N 1
ATOM 571 C CA . PHE A 1 72 ? 15.923 -2.540 -23.050 1.00 92.00 72 PHE A CA 1
ATOM 572 C C . PHE A 1 72 ? 17.323 -3.147 -22.905 1.00 92.00 72 PHE A C 1
ATOM 574 O O . PHE A 1 72 ? 17.496 -4.367 -22.961 1.00 92.00 72 PHE A O 1
ATOM 581 N N . ALA A 1 73 ? 18.310 -2.271 -22.701 1.00 89.69 73 ALA A N 1
ATOM 582 C CA . ALA A 1 73 ? 19.715 -2.587 -22.458 1.00 89.69 73 ALA A CA 1
ATOM 583 C C . ALA A 1 73 ? 20.301 -1.690 -21.355 1.00 89.69 73 ALA A C 1
ATOM 585 O O . ALA A 1 73 ? 19.975 -0.501 -21.263 1.00 89.69 73 ALA A O 1
ATOM 586 N N . TRP A 1 74 ? 21.182 -2.261 -20.534 1.00 88.38 74 TRP A N 1
ATOM 587 C CA . TRP A 1 74 ? 21.911 -1.552 -19.479 1.00 88.38 74 TRP A CA 1
ATOM 588 C C . TRP A 1 74 ? 23.293 -1.147 -19.962 1.00 88.38 74 TRP A C 1
ATOM 590 O O . TRP A 1 74 ? 23.967 -1.956 -20.585 1.00 88.38 74 TRP A O 1
ATOM 600 N N . LYS A 1 75 ? 23.729 0.077 -19.654 1.00 91.50 75 LYS A N 1
ATOM 601 C CA . LYS A 1 75 ? 25.108 0.506 -19.892 1.00 91.50 75 LYS A CA 1
ATOM 602 C C . LYS A 1 75 ? 26.005 0.123 -18.728 1.00 91.50 75 LYS A C 1
ATOM 604 O O . LYS A 1 75 ? 25.776 0.565 -17.601 1.00 91.50 75 LYS A O 1
ATOM 609 N N . GLY A 1 76 ? 27.036 -0.646 -19.039 1.00 86.62 76 GLY A N 1
ATOM 610 C CA . GLY A 1 76 ? 27.974 -1.217 -18.094 1.00 86.62 76 GLY A CA 1
ATOM 611 C C . GLY A 1 76 ? 27.298 -2.185 -17.139 1.00 86.62 76 GLY A C 1
ATOM 612 O O . GLY A 1 76 ? 26.343 -2.864 -17.511 1.00 86.62 76 GLY A O 1
ATOM 613 N N . ARG A 1 77 ? 27.794 -2.258 -15.900 1.00 75.56 77 ARG A N 1
ATOM 614 C CA . ARG A 1 77 ? 27.287 -3.219 -14.913 1.00 75.56 77 ARG A CA 1
ATOM 615 C C . ARG A 1 77 ? 25.833 -2.895 -14.567 1.00 75.56 77 ARG A C 1
ATOM 617 O O . ARG A 1 77 ? 25.532 -1.792 -14.103 1.00 75.56 77 ARG A O 1
ATOM 624 N N . ARG A 1 78 ? 24.948 -3.880 -14.726 1.00 69.62 78 ARG A N 1
ATOM 625 C CA . ARG A 1 78 ? 23.573 -3.835 -14.233 1.00 69.62 78 ARG A CA 1
ATOM 626 C C . ARG A 1 78 ? 23.668 -3.511 -12.740 1.00 69.62 78 ARG A C 1
ATOM 628 O O . ARG A 1 78 ? 24.422 -4.187 -12.028 1.00 69.62 78 ARG A O 1
ATOM 635 N N . PRO A 1 79 ? 22.960 -2.476 -12.247 1.00 64.19 79 PRO A N 1
ATOM 636 C CA . PRO A 1 79 ? 22.871 -2.233 -10.813 1.00 64.19 79 PRO A CA 1
ATOM 637 C C . PRO A 1 79 ? 22.523 -3.552 -10.123 1.00 64.19 79 PRO A C 1
ATOM 639 O O . PRO A 1 79 ? 21.733 -4.320 -10.680 1.00 64.19 79 PRO A O 1
ATOM 642 N N . SER A 1 80 ? 23.154 -3.848 -8.980 1.00 56.91 80 SER A N 1
ATOM 643 C CA . SER A 1 80 ? 22.950 -5.122 -8.281 1.00 56.91 80 SER A CA 1
ATOM 644 C C . SER A 1 80 ? 21.457 -5.461 -8.262 1.00 56.91 80 SER A C 1
ATOM 646 O O . SER A 1 80 ? 20.613 -4.624 -7.936 1.00 56.91 80 SER A O 1
ATOM 648 N N . SER A 1 81 ? 21.144 -6.672 -8.722 1.00 52.59 81 SER A N 1
ATOM 649 C CA . SER A 1 81 ? 19.830 -7.101 -9.220 1.00 52.59 81 SER A CA 1
ATOM 650 C C . SER A 1 81 ? 18.643 -6.800 -8.302 1.00 52.59 81 SER A C 1
ATOM 652 O O . SER A 1 81 ? 17.535 -6.666 -8.805 1.00 52.59 81 SER A O 1
ATOM 654 N N . ARG A 1 82 ? 18.858 -6.595 -6.999 1.00 54.50 82 ARG A N 1
ATOM 655 C CA . ARG A 1 82 ? 17.795 -6.317 -6.023 1.00 54.50 82 ARG A CA 1
ATOM 656 C C . ARG A 1 82 ? 17.020 -5.021 -6.278 1.00 54.50 82 ARG A C 1
ATOM 658 O O . ARG A 1 82 ? 15.826 -4.985 -6.017 1.00 54.50 82 ARG A O 1
ATOM 665 N N . LEU A 1 83 ? 17.645 -3.972 -6.825 1.00 53.91 83 LEU A N 1
ATOM 666 C CA . LEU A 1 83 ? 16.911 -2.752 -7.216 1.00 53.91 83 LEU A CA 1
ATOM 667 C C . LEU A 1 83 ? 16.096 -2.943 -8.508 1.00 53.91 83 LEU A C 1
ATOM 669 O O . LEU A 1 83 ? 15.171 -2.176 -8.762 1.00 53.91 83 LEU A O 1
ATOM 673 N N . VAL A 1 84 ? 16.445 -3.945 -9.324 1.00 52.91 84 VAL A N 1
ATOM 674 C CA . VAL A 1 84 ? 15.761 -4.264 -10.589 1.00 52.91 84 VAL A CA 1
ATOM 675 C C . VAL A 1 84 ? 14.564 -5.197 -10.367 1.00 52.91 84 VAL A C 1
ATOM 677 O O . VAL A 1 84 ? 13.694 -5.260 -11.227 1.00 52.91 84 VAL A O 1
ATOM 680 N N . ASP A 1 85 ? 14.478 -5.843 -9.203 1.00 65.94 85 ASP A N 1
ATOM 681 C CA . ASP A 1 85 ? 13.342 -6.684 -8.805 1.00 65.94 85 ASP A CA 1
ATOM 682 C C . ASP A 1 85 ? 12.243 -5.884 -8.080 1.00 65.94 85 ASP A C 1
ATOM 684 O O . ASP A 1 85 ? 11.391 -6.462 -7.410 1.00 65.94 85 ASP A O 1
ATOM 688 N N . LEU A 1 86 ? 12.240 -4.550 -8.217 1.00 75.44 86 LEU A N 1
ATOM 689 C CA . LEU A 1 86 ? 11.133 -3.728 -7.745 1.00 75.44 86 LEU A CA 1
ATOM 690 C C . LEU A 1 86 ? 9.860 -4.068 -8.528 1.00 75.44 86 LEU A C 1
ATOM 692 O O . LEU A 1 86 ? 9.695 -3.668 -9.682 1.00 75.44 86 LEU A O 1
ATOM 696 N N . SER A 1 87 ? 8.940 -4.750 -7.867 1.00 85.31 87 SER A N 1
ATOM 697 C CA . SER A 1 87 ? 7.599 -5.043 -8.363 1.00 85.31 87 SER A CA 1
ATOM 698 C C . SER A 1 87 ? 6.589 -3.989 -7.897 1.00 85.31 87 SER A C 1
ATOM 700 O O . SER A 1 87 ? 6.802 -3.244 -6.932 1.00 85.31 87 SER A O 1
ATOM 702 N N . MET A 1 88 ? 5.442 -3.926 -8.574 1.00 88.94 88 MET A N 1
ATOM 703 C CA . MET A 1 88 ? 4.266 -3.318 -7.954 1.00 88.94 88 MET A CA 1
ATOM 704 C C . MET A 1 88 ? 3.717 -4.271 -6.898 1.00 88.94 88 MET A C 1
ATOM 706 O O . MET A 1 88 ? 3.729 -5.482 -7.084 1.00 88.94 88 MET A O 1
ATOM 710 N N . PHE A 1 89 ? 3.222 -3.717 -5.799 1.00 92.19 89 PHE A N 1
ATOM 711 C CA . PHE A 1 89 ? 2.566 -4.480 -4.757 1.00 92.19 89 PHE A CA 1
ATOM 712 C C . PHE A 1 89 ? 1.319 -5.165 -5.322 1.00 92.19 89 PHE A C 1
ATOM 714 O O . PHE A 1 89 ? 0.480 -4.542 -5.976 1.00 92.19 89 PHE A O 1
ATOM 721 N N . GLY A 1 90 ? 1.231 -6.457 -5.046 1.00 91.50 90 GLY A N 1
ATOM 722 C CA . GLY A 1 90 ? 0.276 -7.403 -5.607 1.00 91.50 90 GLY A CA 1
ATOM 723 C C . GLY A 1 90 ? 0.081 -8.584 -4.658 1.00 91.50 90 GLY A C 1
ATOM 724 O O . GLY A 1 90 ? 0.787 -8.691 -3.650 1.00 91.50 90 GLY A O 1
ATOM 725 N N . ARG A 1 91 ? -0.872 -9.469 -4.969 1.00 89.38 91 ARG A N 1
ATOM 726 C CA . ARG A 1 91 ? -1.234 -10.625 -4.126 1.00 89.38 91 ARG A CA 1
ATOM 727 C C . ARG A 1 91 ? -0.045 -11.553 -3.840 1.00 89.38 91 ARG A C 1
ATOM 729 O O . ARG A 1 91 ? 0.071 -12.059 -2.734 1.00 89.38 91 ARG A O 1
ATOM 736 N N . GLU A 1 92 ? 0.884 -11.692 -4.780 1.00 89.50 92 GLU A N 1
ATOM 737 C CA . GLU A 1 92 ? 2.112 -12.495 -4.674 1.00 89.50 92 GLU A CA 1
ATOM 738 C C . GLU A 1 92 ? 3.065 -12.056 -3.540 1.00 89.50 92 GLU A C 1
ATOM 740 O O . GLU A 1 92 ? 3.993 -12.774 -3.152 1.00 89.50 92 GLU A O 1
ATOM 745 N N . HIS A 1 93 ? 2.843 -10.866 -2.981 1.00 92.06 93 HIS A N 1
ATOM 746 C CA . HIS A 1 93 ? 3.600 -10.338 -1.847 1.00 92.06 93 HIS A CA 1
ATOM 747 C C . HIS A 1 93 ? 3.005 -10.732 -0.491 1.00 92.06 93 HIS A C 1
ATOM 749 O O . HIS A 1 93 ? 3.635 -10.488 0.532 1.00 92.06 93 HIS A O 1
ATOM 755 N N . LEU A 1 94 ? 1.804 -11.318 -0.469 1.00 90.62 94 LEU A N 1
ATOM 756 C CA . LEU A 1 94 ? 1.064 -11.653 0.752 1.00 90.62 94 LEU A CA 1
ATOM 757 C C . LEU A 1 94 ? 1.336 -13.077 1.262 1.00 90.62 94 LEU A C 1
ATOM 759 O O . LEU A 1 94 ? 0.654 -13.517 2.180 1.00 90.62 94 LEU A O 1
ATOM 763 N N . GLY A 1 95 ? 2.325 -13.782 0.707 1.00 77.38 95 GLY A N 1
ATOM 764 C CA . GLY A 1 95 ? 2.844 -15.046 1.251 1.00 77.38 95 GLY A CA 1
ATOM 765 C C . GLY A 1 95 ? 2.046 -16.308 0.905 1.00 77.38 95 GLY A C 1
ATOM 766 O O . GLY A 1 95 ? 2.652 -17.370 0.859 1.00 77.38 95 GLY A O 1
ATOM 767 N N . ASP A 1 96 ? 0.756 -16.198 0.568 1.00 68.12 96 ASP A N 1
ATOM 768 C CA . ASP A 1 96 ? -0.097 -17.328 0.167 1.00 68.12 96 ASP A CA 1
ATOM 769 C C . ASP A 1 96 ? -0.930 -16.997 -1.082 1.00 68.12 96 ASP A C 1
ATOM 771 O O . ASP A 1 96 ? -1.658 -16.001 -1.123 1.00 68.12 96 ASP A O 1
ATOM 775 N N . GLU A 1 97 ? -0.840 -17.845 -2.112 1.00 64.94 97 GLU A N 1
ATOM 776 C CA . GLU A 1 97 ? -1.556 -17.659 -3.385 1.00 64.94 97 GLU A CA 1
ATOM 777 C C . GLU A 1 97 ? -3.066 -17.979 -3.286 1.00 64.94 97 GLU A C 1
ATOM 779 O O . GLU A 1 97 ? -3.844 -17.526 -4.128 1.00 64.94 97 GLU A O 1
ATOM 784 N N . GLU A 1 98 ? -3.514 -18.680 -2.235 1.00 66.94 98 GLU A N 1
ATOM 785 C CA . GLU A 1 98 ? -4.902 -19.140 -2.080 1.00 66.94 98 GLU A CA 1
ATOM 786 C C . GLU A 1 98 ? -5.509 -18.768 -0.716 1.00 66.94 98 GLU A C 1
ATOM 788 O O . GLU A 1 98 ? -5.508 -19.556 0.223 1.00 66.94 98 GLU A O 1
ATOM 793 N N . GLY A 1 99 ? -6.086 -17.566 -0.610 1.00 68.19 99 GLY A N 1
ATOM 794 C CA . GLY A 1 99 ? -7.023 -17.234 0.477 1.00 68.19 99 GLY A CA 1
ATOM 795 C C . GLY A 1 99 ? -6.428 -17.197 1.891 1.00 68.19 99 GLY A C 1
ATOM 796 O O . GLY A 1 99 ? -7.164 -17.390 2.855 1.00 68.19 99 GLY A O 1
ATOM 797 N N . GLY A 1 100 ? -5.121 -16.953 2.024 1.00 87.81 100 GLY A N 1
ATOM 798 C CA . GLY A 1 100 ? -4.460 -16.826 3.324 1.00 87.81 100 GLY A CA 1
ATOM 799 C C . GLY A 1 100 ? -5.038 -15.699 4.191 1.00 87.81 100 GLY A C 1
ATOM 800 O O . GLY A 1 100 ? -5.615 -14.727 3.690 1.00 87.81 100 GLY A O 1
ATOM 801 N N . SER A 1 101 ? -4.871 -15.828 5.508 1.00 95.75 101 SER A N 1
ATOM 802 C CA . SER A 1 101 ? -5.295 -14.817 6.477 1.00 95.75 101 SER A CA 1
ATOM 803 C C . SER A 1 101 ? -4.223 -13.742 6.679 1.00 95.75 101 SER A C 1
ATOM 805 O O . SER A 1 101 ? -3.022 -14.020 6.716 1.00 95.75 101 SER A O 1
ATOM 807 N N . ILE A 1 102 ? -4.652 -12.491 6.822 1.00 96.94 102 ILE A N 1
ATOM 808 C CA . ILE A 1 102 ? -3.791 -11.313 6.914 1.00 96.94 102 ILE A CA 1
ATOM 809 C C . ILE A 1 102 ? -4.146 -10.541 8.180 1.00 96.94 102 ILE A C 1
ATOM 811 O O . ILE A 1 102 ? -5.272 -10.077 8.327 1.00 96.94 102 ILE A O 1
ATOM 815 N N . ALA A 1 103 ? -3.174 -10.321 9.061 1.00 97.38 103 ALA A N 1
ATOM 816 C CA . ALA A 1 103 ? -3.300 -9.369 10.156 1.00 97.38 103 ALA A CA 1
ATOM 817 C C . ALA A 1 103 ? -2.688 -8.026 9.744 1.00 97.38 103 ALA A C 1
ATOM 819 O O . ALA A 1 103 ? -1.474 -7.905 9.575 1.00 97.38 103 ALA A O 1
ATOM 820 N N . VAL A 1 104 ? -3.517 -6.996 9.605 1.00 97.56 104 VAL A N 1
ATOM 821 C CA . VAL A 1 104 ? -3.081 -5.622 9.359 1.00 97.56 104 VAL A CA 1
ATOM 822 C C . VAL A 1 104 ? -2.995 -4.892 10.690 1.00 97.56 104 VAL A C 1
ATOM 824 O O . VAL A 1 104 ? -4.015 -4.539 11.283 1.00 97.56 104 VAL A O 1
ATOM 827 N N . VAL A 1 105 ? -1.768 -4.645 11.152 1.00 96.38 105 VAL A N 1
ATOM 828 C CA . VAL A 1 105 ? -1.521 -4.070 12.475 1.00 96.38 105 VAL A CA 1
ATOM 829 C C . VAL A 1 105 ? -1.034 -2.636 12.345 1.00 96.38 105 VAL A C 1
ATOM 831 O O . VAL A 1 105 ? 0.124 -2.362 12.013 1.00 96.38 105 VAL A O 1
ATOM 834 N N . GLY A 1 106 ? -1.956 -1.715 12.604 1.00 94.38 106 GLY A N 1
ATOM 835 C CA . GLY A 1 106 ? -1.716 -0.288 12.687 1.00 94.38 106 GLY A CA 1
ATOM 836 C C . GLY A 1 106 ? -0.819 0.085 13.865 1.00 94.38 106 GLY A C 1
ATOM 837 O O . GLY A 1 106 ? -0.118 -0.727 14.462 1.00 94.38 106 GLY A O 1
ATOM 838 N N . SER A 1 107 ? -0.779 1.375 14.165 1.00 90.31 107 SER A N 1
ATOM 839 C CA . SER A 1 107 ? 0.126 1.925 15.178 1.00 90.31 107 SER A CA 1
ATOM 840 C C . SER A 1 107 ? -0.583 2.617 16.339 1.00 90.31 107 SER A C 1
ATOM 842 O O . SER A 1 107 ? 0.079 3.319 17.104 1.00 90.31 107 SER A O 1
ATOM 844 N N . GLY A 1 108 ? -1.906 2.503 16.399 1.00 89.38 108 GLY A N 1
ATOM 845 C CA . GLY A 1 108 ? -2.709 2.906 17.544 1.00 89.38 108 GLY A CA 1
ATOM 846 C C . GLY A 1 108 ? -2.734 1.827 18.633 1.00 89.38 108 GLY A C 1
ATOM 847 O O . GLY A 1 108 ? -1.992 0.844 18.545 1.00 89.38 108 GLY A O 1
ATOM 848 N N . PRO A 1 109 ? -3.590 2.012 19.650 1.00 88.62 109 PRO A N 1
ATOM 849 C CA . PRO A 1 109 ? -3.777 1.057 20.739 1.00 88.62 109 PRO A CA 1
ATOM 850 C C . PRO A 1 109 ? -4.218 -0.328 20.246 1.00 88.62 109 PRO A C 1
ATOM 852 O O . PRO A 1 109 ? -4.887 -0.442 19.217 1.00 88.62 109 PRO A O 1
ATOM 855 N N . LEU A 1 110 ? -3.853 -1.363 21.003 1.00 90.38 110 LEU A N 1
ATOM 856 C CA . LEU A 1 110 ? -4.236 -2.755 20.764 1.00 90.38 110 LEU A CA 1
ATOM 857 C C . LEU A 1 110 ? -4.976 -3.316 21.974 1.00 90.38 110 LEU A C 1
ATOM 859 O O . LEU A 1 110 ? -4.647 -2.980 23.116 1.00 90.38 110 LEU A O 1
ATOM 863 N N . ASP A 1 111 ? -5.913 -4.218 21.707 1.00 89.62 111 ASP A N 1
ATOM 864 C CA . ASP A 1 111 ? -6.687 -4.923 22.718 1.00 89.62 111 ASP A CA 1
ATOM 865 C C . ASP A 1 111 ? -5.943 -6.201 23.162 1.00 89.62 111 ASP A C 1
ATOM 867 O O . ASP A 1 111 ? -5.129 -6.773 22.432 1.00 89.62 111 ASP A O 1
ATOM 871 N N . ALA A 1 112 ? -6.211 -6.689 24.378 1.00 87.50 112 ALA A N 1
ATOM 872 C CA . ALA A 1 112 ? -5.484 -7.833 24.950 1.00 87.50 112 ALA A CA 1
ATOM 873 C C . ALA A 1 112 ? -5.631 -9.137 24.132 1.00 87.50 112 ALA A C 1
ATOM 875 O O . ALA A 1 112 ? -4.739 -9.985 24.168 1.00 87.50 112 ALA A O 1
ATOM 876 N N . GLY A 1 113 ? -6.740 -9.292 23.400 1.00 90.38 113 GLY A N 1
ATOM 877 C CA . GLY A 1 113 ? -7.012 -10.452 22.543 1.00 90.38 113 GLY A CA 1
ATOM 878 C C . GLY A 1 113 ? -6.367 -10.383 21.155 1.00 90.38 113 GLY A C 1
ATOM 879 O O . GLY A 1 113 ? -6.300 -11.397 20.462 1.00 90.38 113 GLY A O 1
ATOM 880 N N . ASP A 1 114 ? -5.852 -9.220 20.749 1.00 94.44 114 ASP A N 1
ATOM 881 C CA . ASP A 1 114 ? -5.364 -9.017 19.383 1.00 94.44 114 ASP A CA 1
ATOM 882 C C . ASP A 1 114 ? -4.132 -9.869 19.081 1.00 94.44 114 ASP A C 1
ATOM 884 O O . ASP A 1 114 ? -3.943 -10.313 17.950 1.00 94.44 114 ASP A O 1
ATOM 888 N N . ARG A 1 115 ? -3.305 -10.145 20.097 1.00 93.94 115 ARG A N 1
ATOM 889 C CA . ARG A 1 115 ? -2.069 -10.915 19.930 1.00 93.94 115 ARG A CA 1
ATOM 890 C C . ARG A 1 115 ? -2.309 -12.278 19.300 1.00 93.94 115 ARG A C 1
ATOM 892 O O . ARG A 1 115 ? -1.582 -12.666 18.393 1.00 93.94 115 ARG A O 1
ATOM 899 N N . GLU A 1 116 ? -3.298 -13.010 19.804 1.00 94.56 116 GLU A N 1
ATOM 900 C CA . GLU A 1 116 ? -3.597 -14.362 19.332 1.00 94.56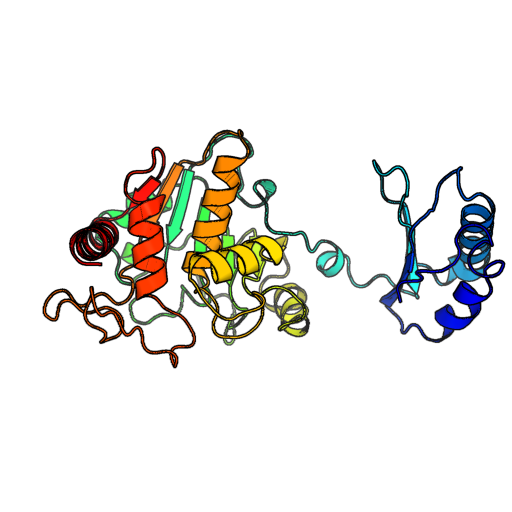 116 GLU A CA 1
ATOM 901 C C . GLU A 1 116 ? -3.996 -14.336 17.855 1.00 94.56 116 GLU A C 1
ATOM 903 O O . GLU A 1 116 ? -3.493 -15.129 17.063 1.00 94.56 116 GLU A O 1
ATOM 908 N N . ARG A 1 117 ? -4.818 -13.355 17.465 1.00 96.06 117 ARG A N 1
ATOM 909 C CA . ARG A 1 117 ? -5.226 -13.142 16.072 1.00 96.06 117 ARG A CA 1
ATOM 910 C C . ARG A 1 117 ? -4.061 -12.744 15.170 1.00 96.06 117 ARG A C 1
ATOM 912 O O . ARG A 1 117 ? -3.966 -13.253 14.058 1.00 96.06 117 ARG A O 1
ATOM 919 N N . ILE A 1 118 ? -3.180 -11.862 15.644 1.00 95.75 118 ILE A N 1
ATOM 920 C CA . ILE A 1 118 ? -1.988 -11.429 14.903 1.00 95.75 118 ILE A CA 1
ATOM 921 C C . ILE A 1 118 ? -1.061 -12.619 14.641 1.00 95.75 118 ILE A C 1
ATOM 923 O O . ILE A 1 118 ? -0.644 -12.829 13.508 1.00 95.75 118 ILE A O 1
ATOM 927 N N . GLU A 1 119 ? -0.744 -13.405 15.670 1.00 94.56 119 GLU A N 1
ATOM 928 C CA . GLU A 1 119 ? 0.200 -14.524 15.550 1.00 94.56 119 GLU A CA 1
ATOM 929 C C . GLU A 1 119 ? -0.390 -15.713 14.770 1.00 94.56 119 GLU A C 1
ATOM 931 O O . GLU A 1 119 ? 0.358 -16.456 14.136 1.00 94.56 119 GLU A O 1
ATOM 936 N N . ALA A 1 120 ? -1.719 -15.878 14.770 1.00 95.31 120 ALA A N 1
ATOM 937 C CA . ALA A 1 120 ? -2.414 -16.906 13.993 1.00 95.31 120 ALA A CA 1
ATOM 938 C C . ALA A 1 120 ? -2.561 -16.570 12.496 1.00 95.31 120 ALA A C 1
ATOM 940 O O . ALA A 1 120 ? -2.932 -17.448 11.716 1.00 95.31 120 ALA A O 1
ATOM 941 N N . ALA A 1 121 ? -2.309 -15.323 12.083 1.00 96.12 121 ALA A N 1
ATOM 942 C CA . ALA A 1 121 ? -2.436 -14.926 10.686 1.00 96.12 121 ALA A CA 1
ATOM 943 C C . ALA A 1 121 ? -1.340 -15.552 9.808 1.00 96.12 121 ALA A C 1
ATOM 945 O O . ALA A 1 121 ? -0.188 -15.686 10.227 1.00 96.12 121 ALA A O 1
ATOM 946 N N . GLY A 1 122 ? -1.679 -15.879 8.559 1.00 95.31 122 GLY A N 1
ATOM 947 C CA . GLY A 1 122 ? -0.707 -16.309 7.550 1.00 95.31 122 GLY A CA 1
ATOM 948 C C . GLY A 1 122 ? 0.342 -15.230 7.278 1.00 95.31 122 GLY A C 1
ATOM 949 O O . GLY A 1 122 ? 1.531 -15.535 7.243 1.00 95.31 122 GLY A O 1
ATOM 950 N N . THR A 1 123 ? -0.087 -13.965 7.219 1.00 96.06 123 THR A N 1
ATOM 951 C CA . THR A 1 123 ? 0.777 -12.800 6.979 1.00 96.06 123 THR A CA 1
ATOM 952 C C . THR A 1 123 ? 0.467 -11.657 7.941 1.00 96.06 123 THR A C 1
ATOM 954 O O . THR A 1 123 ? -0.674 -11.214 8.060 1.00 96.06 123 THR A O 1
ATOM 957 N N . VAL A 1 124 ? 1.498 -11.115 8.589 1.00 96.38 124 VAL A N 1
ATOM 958 C CA . VAL A 1 124 ? 1.420 -9.959 9.488 1.00 96.38 124 VAL A CA 1
ATOM 959 C C . VAL A 1 124 ? 2.001 -8.728 8.805 1.00 96.38 124 VAL A C 1
ATOM 961 O O . VAL A 1 124 ? 3.203 -8.643 8.538 1.00 96.38 124 VAL A O 1
ATOM 964 N N . VAL A 1 125 ? 1.143 -7.736 8.573 1.00 96.62 125 VAL A N 1
ATOM 965 C CA . VAL A 1 125 ? 1.516 -6.455 7.977 1.00 96.62 125 VAL A CA 1
ATOM 966 C C . VAL A 1 125 ? 1.694 -5.386 9.050 1.00 96.62 125 VAL A C 1
ATOM 968 O O . VAL A 1 125 ? 0.820 -5.176 9.892 1.00 96.62 125 VAL A O 1
ATOM 971 N N . ARG A 1 126 ? 2.814 -4.659 8.989 1.00 95.12 126 ARG A N 1
ATOM 972 C CA . ARG A 1 126 ? 3.138 -3.533 9.882 1.00 95.12 126 ARG A CA 1
ATOM 973 C C . ARG A 1 126 ? 3.449 -2.268 9.093 1.00 95.12 126 ARG A C 1
ATOM 975 O O . ARG A 1 126 ? 3.721 -2.315 7.895 1.00 95.12 126 ARG A O 1
ATOM 982 N N . PHE A 1 127 ? 3.511 -1.131 9.791 1.00 93.12 127 PHE A N 1
ATOM 983 C CA . PHE A 1 127 ? 3.762 0.170 9.170 1.00 93.12 127 PHE A CA 1
ATOM 984 C C . PHE A 1 127 ? 4.936 0.935 9.776 1.00 93.12 127 PHE A C 1
ATOM 986 O O . PHE A 1 127 ? 5.020 1.120 10.990 1.00 93.12 127 PHE A O 1
ATOM 993 N N . ASN A 1 128 ? 5.777 1.514 8.913 1.00 90.62 128 ASN A N 1
ATOM 994 C CA . ASN A 1 128 ? 6.872 2.420 9.295 1.00 90.62 128 ASN A CA 1
ATOM 995 C C . ASN A 1 128 ? 7.741 1.857 10.455 1.00 90.62 128 ASN A C 1
ATOM 997 O O . ASN A 1 128 ? 8.093 0.684 10.449 1.00 90.62 128 ASN A O 1
ATOM 1001 N N . ASN A 1 129 ? 8.095 2.673 11.456 1.00 86.12 129 ASN A N 1
ATOM 1002 C CA . ASN A 1 129 ? 8.856 2.245 12.643 1.00 86.12 129 ASN A CA 1
ATOM 1003 C C . ASN A 1 129 ? 7.942 1.641 13.725 1.00 86.12 129 ASN A C 1
ATOM 1005 O O . ASN A 1 129 ? 7.885 2.156 14.844 1.00 86.12 129 ASN A O 1
ATOM 1009 N N . TRP A 1 130 ? 7.158 0.619 13.378 1.00 85.12 130 TRP A N 1
ATOM 1010 C CA . TRP A 1 130 ? 6.189 -0.008 14.291 1.00 85.12 130 TRP A CA 1
ATOM 1011 C C . TRP A 1 130 ? 6.838 -0.454 15.613 1.00 85.12 130 TRP A C 1
ATOM 1013 O O . TRP A 1 130 ? 6.323 -0.166 16.685 1.00 85.12 130 TRP A O 1
ATOM 1023 N N . ASN A 1 131 ? 8.038 -1.019 15.526 1.00 79.31 131 ASN A N 1
ATOM 1024 C CA . ASN A 1 131 ? 8.897 -1.481 16.617 1.00 79.31 131 ASN A CA 1
ATOM 1025 C C . ASN A 1 131 ? 9.426 -0.393 17.579 1.00 79.31 131 ASN A C 1
ATOM 1027 O O . ASN A 1 131 ? 10.104 -0.730 18.547 1.00 79.31 131 ASN A O 1
ATOM 1031 N N . ARG A 1 132 ? 9.201 0.902 17.313 1.00 74.44 132 ARG A N 1
ATOM 1032 C CA . ARG A 1 132 ? 9.785 2.015 18.097 1.00 74.44 132 ARG A CA 1
ATOM 1033 C C . ARG A 1 132 ? 8.766 2.971 18.701 1.00 74.44 132 ARG A C 1
ATOM 1035 O O . ARG A 1 132 ? 9.153 4.004 19.248 1.00 74.44 132 ARG A O 1
ATOM 1042 N N . ARG A 1 133 ? 7.472 2.708 18.552 1.00 69.12 133 ARG A N 1
ATOM 1043 C CA . ARG A 1 133 ? 6.460 3.627 19.081 1.00 69.12 133 ARG A CA 1
ATOM 1044 C C . ARG A 1 133 ? 6.310 3.436 20.585 1.00 69.12 133 ARG A C 1
ATOM 1046 O O . ARG A 1 133 ? 6.363 2.315 21.066 1.00 69.12 133 ARG A O 1
ATOM 1053 N N . ALA A 1 134 ? 6.125 4.538 21.310 1.00 62.72 134 ALA A N 1
ATOM 1054 C CA . ALA A 1 134 ? 5.977 4.518 22.766 1.00 62.72 134 ALA A CA 1
ATOM 1055 C C . ALA A 1 134 ? 4.777 3.667 23.215 1.00 62.72 134 ALA A C 1
ATOM 1057 O O . ALA A 1 134 ? 4.863 2.968 24.216 1.00 62.72 134 ALA A O 1
ATOM 1058 N N . ASP A 1 135 ? 3.711 3.673 22.415 1.00 62.22 135 ASP A N 1
ATOM 1059 C CA . ASP A 1 135 ? 2.479 2.924 22.681 1.00 62.22 135 ASP A CA 1
ATOM 1060 C C . ASP A 1 135 ? 2.524 1.495 22.109 1.00 62.22 135 ASP A C 1
ATOM 1062 O O . ASP A 1 135 ? 1.553 0.745 22.187 1.00 62.22 135 ASP A O 1
ATOM 1066 N N . TYR A 1 136 ? 3.660 1.100 21.522 1.00 68.12 136 TYR A N 1
ATOM 1067 C CA . TYR A 1 136 ? 3.874 -0.257 21.049 1.00 68.12 136 TYR A CA 1
ATOM 1068 C C . TYR A 1 136 ? 4.317 -1.150 22.206 1.00 68.12 136 TYR A C 1
ATOM 1070 O O . TYR A 1 136 ? 5.466 -1.099 22.644 1.00 68.12 136 TYR A O 1
ATOM 1078 N N . SER A 1 137 ? 3.428 -2.028 22.663 1.00 68.19 137 SER A N 1
ATOM 1079 C CA . SER A 1 137 ? 3.822 -3.131 23.535 1.00 68.19 137 SER A CA 1
ATOM 1080 C C . SER A 1 137 ? 4.111 -4.365 22.691 1.00 68.19 137 SER A C 1
ATOM 1082 O O . SER A 1 137 ? 3.185 -4.980 22.170 1.00 68.19 137 SER A O 1
ATOM 1084 N N . ALA A 1 138 ? 5.378 -4.778 22.588 1.00 71.38 138 ALA A N 1
ATOM 1085 C CA . ALA A 1 138 ? 5.732 -6.056 21.957 1.00 71.38 138 ALA A CA 1
ATOM 1086 C C . ALA A 1 138 ? 5.049 -7.258 22.643 1.00 71.38 138 ALA A C 1
ATOM 1088 O O . ALA A 1 138 ? 4.885 -8.311 22.029 1.00 71.38 138 ALA A O 1
ATOM 1089 N N . GLU A 1 139 ? 4.622 -7.102 23.900 1.00 76.50 139 GLU A N 1
ATOM 1090 C CA . GLU A 1 139 ? 3.873 -8.120 24.638 1.00 76.50 139 GLU A CA 1
ATOM 1091 C C . GLU A 1 139 ? 2.433 -8.276 24.144 1.00 76.50 139 GLU A C 1
ATOM 1093 O O . GLU A 1 139 ? 1.896 -9.376 24.234 1.00 76.50 139 GLU A O 1
ATOM 1098 N N . VAL A 1 140 ? 1.818 -7.214 23.616 1.00 80.31 140 VAL A N 1
ATOM 1099 C CA . VAL A 1 140 ? 0.442 -7.236 23.078 1.00 80.31 140 VAL A CA 1
ATOM 1100 C C . VAL A 1 140 ? 0.466 -7.393 21.564 1.00 80.31 140 VAL A C 1
ATOM 1102 O O . VAL A 1 140 ? -0.269 -8.174 20.980 1.00 80.31 140 VAL A O 1
ATOM 1105 N N . ALA A 1 141 ? 1.365 -6.678 20.911 1.00 83.25 141 ALA A N 1
ATOM 1106 C CA . ALA A 1 141 ? 1.424 -6.604 19.470 1.00 83.25 141 ALA A CA 1
ATOM 1107 C C . ALA A 1 141 ? 2.183 -7.771 18.833 1.00 83.25 141 ALA A C 1
ATOM 1109 O O . ALA A 1 141 ? 2.048 -7.968 17.630 1.00 83.25 141 ALA A O 1
ATOM 1110 N N . GLY A 1 142 ? 3.002 -8.505 19.591 1.00 88.50 142 GLY A N 1
ATOM 1111 C CA . GLY A 1 142 ? 3.912 -9.517 19.055 1.00 88.50 142 GLY A CA 1
ATOM 1112 C C . GLY A 1 142 ? 5.179 -8.917 18.439 1.00 88.50 142 GLY A C 1
ATOM 1113 O O . GLY A 1 142 ? 5.467 -7.723 18.567 1.00 88.50 142 GLY A O 1
ATOM 1114 N N . LYS A 1 143 ? 5.975 -9.757 17.776 1.00 90.88 143 LYS A N 1
ATOM 1115 C CA . LYS A 1 143 ? 7.238 -9.356 17.114 1.00 90.88 143 LYS A CA 1
ATOM 1116 C C . LYS A 1 143 ? 7.297 -9.727 15.637 1.00 90.88 143 LYS A C 1
ATOM 1118 O O . LYS A 1 143 ? 8.248 -9.355 14.958 1.00 90.88 143 LYS A O 1
ATOM 1123 N N . ARG A 1 144 ? 6.292 -10.445 15.141 1.00 92.75 144 ARG A N 1
ATOM 1124 C CA . ARG A 1 144 ? 6.224 -10.858 13.747 1.00 92.75 144 ARG A CA 1
ATOM 1125 C C . ARG A 1 144 ? 5.867 -9.679 12.839 1.00 92.75 144 ARG A C 1
ATOM 1127 O O . ARG A 1 144 ? 5.027 -8.835 13.184 1.00 92.75 144 ARG A O 1
ATOM 1134 N N . CYS A 1 145 ? 6.529 -9.627 11.690 1.00 93.69 145 CYS A N 1
ATOM 1135 C CA . CYS A 1 145 ? 6.286 -8.681 10.611 1.00 93.69 145 CYS A CA 1
ATOM 1136 C C . CYS A 1 145 ? 6.733 -9.338 9.311 1.00 93.69 145 CYS A C 1
ATOM 1138 O O . CYS A 1 145 ? 7.906 -9.259 8.982 1.00 93.69 145 CYS A O 1
ATOM 1140 N N . ASP A 1 146 ? 5.831 -9.971 8.573 1.00 94.94 146 ASP A N 1
ATOM 1141 C CA . ASP A 1 146 ? 6.179 -10.596 7.292 1.00 94.94 146 ASP A CA 1
ATOM 1142 C C . ASP A 1 146 ? 6.236 -9.541 6.175 1.00 94.94 146 ASP A C 1
ATOM 1144 O O . ASP A 1 146 ? 7.097 -9.591 5.294 1.00 94.94 146 ASP A O 1
ATOM 1148 N N . LEU A 1 147 ? 5.371 -8.521 6.260 1.00 95.69 147 LEU A N 1
ATOM 1149 C CA . LEU A 1 147 ? 5.322 -7.414 5.311 1.00 95.69 147 LEU A CA 1
ATOM 1150 C C . LEU A 1 147 ? 5.374 -6.053 6.013 1.00 95.69 147 LEU A C 1
ATOM 1152 O O . LEU A 1 147 ? 4.542 -5.724 6.859 1.00 95.69 147 LEU A O 1
ATOM 1156 N N . LEU A 1 148 ? 6.325 -5.211 5.613 1.00 94.06 148 LEU A N 1
ATOM 1157 C CA . LEU A 1 148 ? 6.450 -3.835 6.088 1.00 94.06 148 LEU A CA 1
ATOM 1158 C C . LEU A 1 148 ? 5.958 -2.844 5.030 1.00 94.06 148 LEU A C 1
ATOM 1160 O O . LEU A 1 148 ? 6.625 -2.627 4.022 1.00 94.06 148 LEU A O 1
ATOM 1164 N N . PHE A 1 149 ? 4.840 -2.169 5.288 1.00 94.88 149 PHE A N 1
ATOM 1165 C CA . PHE A 1 149 ? 4.269 -1.156 4.398 1.00 94.88 149 PHE A CA 1
ATOM 1166 C C . PHE A 1 149 ? 4.625 0.258 4.898 1.00 94.88 149 PHE A C 1
ATOM 1168 O O . PHE A 1 149 ? 4.173 0.705 5.953 1.00 94.88 149 PHE A O 1
ATOM 1175 N N . THR A 1 150 ? 5.497 0.987 4.195 1.00 91.94 150 THR A N 1
ATOM 1176 C CA . THR A 1 150 ? 6.176 2.173 4.757 1.00 91.94 150 THR A CA 1
ATOM 1177 C C . THR A 1 150 ? 6.244 3.370 3.809 1.00 91.94 150 THR A C 1
ATOM 1179 O O . THR A 1 150 ? 6.420 3.233 2.605 1.00 91.94 150 THR A O 1
ATOM 1182 N N . HIS A 1 151 ? 6.187 4.585 4.365 1.00 86.81 151 HIS A N 1
ATOM 1183 C CA . HIS A 1 151 ? 6.425 5.851 3.642 1.00 86.81 151 HIS A CA 1
ATOM 1184 C C . HIS A 1 151 ? 7.931 6.159 3.480 1.00 86.81 151 HIS A C 1
ATOM 1186 O O . HIS A 1 151 ? 8.337 7.291 3.168 1.00 86.81 151 HIS A O 1
ATOM 1192 N N . GLY A 1 152 ? 8.779 5.174 3.792 1.00 76.81 152 GLY A N 1
ATOM 1193 C CA . GLY A 1 152 ? 10.230 5.303 3.826 1.00 76.81 152 GLY A CA 1
ATOM 1194 C C . GLY A 1 152 ? 10.723 6.219 4.945 1.00 76.81 152 GLY A C 1
ATOM 1195 O O . GLY A 1 152 ? 11.876 6.641 4.905 1.00 76.81 152 GLY A O 1
ATOM 1196 N N . ASP A 1 153 ? 9.879 6.585 5.919 1.00 74.44 153 ASP A N 1
ATOM 1197 C CA . ASP A 1 153 ? 10.296 7.327 7.117 1.00 74.44 153 ASP A CA 1
ATOM 1198 C C . ASP A 1 153 ? 10.829 6.380 8.195 1.00 74.44 153 ASP A C 1
ATOM 1200 O O . ASP A 1 153 ? 10.393 6.386 9.346 1.00 74.44 153 ASP A O 1
ATOM 1204 N N . LEU A 1 154 ? 11.751 5.506 7.791 1.00 72.12 154 LEU A N 1
ATOM 1205 C CA . LEU A 1 154 ? 12.443 4.637 8.723 1.00 72.12 154 LEU A CA 1
ATOM 1206 C C . LEU A 1 154 ? 13.620 5.426 9.295 1.00 72.12 154 LEU A C 1
ATOM 1208 O O . LEU A 1 154 ? 14.555 5.774 8.576 1.00 72.12 154 LEU A O 1
ATOM 1212 N N . ARG A 1 155 ? 13.544 5.809 10.569 1.00 63.19 155 ARG A N 1
ATOM 1213 C CA . ARG A 1 155 ? 14.650 6.520 11.222 1.00 63.19 155 ARG A CA 1
ATOM 1214 C C . ARG A 1 155 ? 15.621 5.476 11.720 1.00 63.19 155 ARG A C 1
ATOM 1216 O O . ARG A 1 155 ? 15.214 4.687 12.564 1.00 63.19 155 ARG A O 1
ATOM 1223 N N . GLU A 1 156 ? 16.855 5.489 11.212 1.00 60.28 156 GLU A N 1
ATOM 1224 C CA . GLU A 1 156 ? 17.954 4.636 11.688 1.00 60.28 156 GLU A CA 1
ATOM 1225 C C . GLU A 1 156 ? 17.463 3.232 12.038 1.00 60.28 156 GLU A C 1
ATOM 1227 O O . GLU A 1 156 ? 17.610 2.798 13.179 1.00 60.28 156 GLU A O 1
ATOM 1232 N N . ALA A 1 157 ? 16.785 2.563 11.102 1.00 52.66 157 ALA A N 1
ATOM 1233 C CA . ALA A 1 157 ? 16.343 1.186 11.266 1.00 52.66 157 ALA A CA 1
ATOM 1234 C C . ALA A 1 157 ? 17.568 0.258 11.254 1.00 52.66 157 ALA A C 1
ATOM 1236 O O . ALA A 1 157 ? 17.710 -0.604 10.400 1.00 52.66 157 ALA A O 1
ATOM 1237 N N . GLY A 1 158 ? 18.495 0.442 12.197 1.00 52.88 158 GLY A N 1
ATOM 1238 C CA . GLY A 1 158 ? 19.209 -0.698 12.730 1.00 52.88 158 GLY A CA 1
ATOM 1239 C C . GLY A 1 158 ? 18.129 -1.657 13.192 1.00 52.88 158 GLY A C 1
ATOM 1240 O O . GLY A 1 158 ? 17.214 -1.219 13.905 1.00 52.88 158 GLY A O 1
ATOM 1241 N N . ALA A 1 159 ? 18.188 -2.892 12.690 1.00 54.69 159 ALA A N 1
ATOM 1242 C CA . ALA A 1 159 ? 17.380 -4.002 13.158 1.00 54.69 159 ALA A CA 1
ATOM 1243 C C . ALA A 1 159 ? 17.276 -3.869 14.676 1.00 54.69 159 ALA A C 1
ATOM 1245 O O . ALA A 1 159 ? 18.269 -3.996 15.391 1.00 54.69 159 ALA A O 1
ATOM 1246 N N . SER A 1 160 ? 16.113 -3.434 15.156 1.00 60.94 160 SER A N 1
ATOM 1247 C CA . SER A 1 160 ? 15.881 -3.312 16.588 1.00 60.94 160 SER A CA 1
ATOM 1248 C C . SER A 1 160 ? 16.124 -4.699 17.149 1.00 60.94 160 SER A C 1
ATOM 1250 O O . SER A 1 160 ? 15.494 -5.644 16.669 1.00 60.94 160 SER A O 1
ATOM 1252 N N . GLU A 1 161 ? 17.064 -4.823 18.083 1.00 68.56 161 GLU A N 1
ATOM 1253 C CA . GLU A 1 161 ? 17.449 -6.119 18.629 1.00 68.56 161 GLU A CA 1
ATOM 1254 C C . GLU A 1 161 ? 16.201 -6.934 18.997 1.00 68.56 161 GLU A C 1
ATOM 1256 O O . GLU A 1 161 ? 15.320 -6.477 19.729 1.00 68.56 161 GLU A O 1
ATOM 1261 N N . GLY A 1 162 ? 16.105 -8.140 18.434 1.00 75.44 162 GLY A N 1
ATOM 1262 C CA . GLY A 1 162 ? 15.019 -9.072 18.721 1.00 75.44 162 GLY A CA 1
ATOM 1263 C C . GLY A 1 162 ? 13.729 -8.881 17.920 1.00 75.44 162 GLY A C 1
ATOM 1264 O O . GLY A 1 162 ? 12.695 -9.335 18.413 1.00 75.44 162 GLY A O 1
ATOM 1265 N N . PHE A 1 163 ? 13.778 -8.244 16.747 1.00 81.69 163 PHE A N 1
ATOM 1266 C CA . PHE A 1 163 ? 12.722 -8.290 15.730 1.00 81.69 163 PHE A CA 1
ATOM 1267 C C . PHE A 1 163 ? 13.258 -8.908 14.441 1.00 81.69 163 PHE A C 1
ATOM 1269 O O . PHE A 1 163 ? 14.345 -8.539 13.987 1.00 81.69 163 PHE A O 1
ATOM 1276 N N . ASP A 1 164 ? 12.487 -9.817 13.854 1.00 83.00 164 ASP A N 1
ATOM 1277 C CA . ASP A 1 164 ? 12.857 -10.455 12.597 1.00 83.00 164 ASP A CA 1
ATOM 1278 C C . ASP A 1 164 ? 12.718 -9.470 11.427 1.00 83.00 164 ASP A C 1
ATOM 1280 O O . ASP A 1 164 ? 11.837 -8.598 11.445 1.00 83.00 164 ASP A O 1
ATOM 1284 N N . PRO A 1 165 ? 13.592 -9.566 10.411 1.00 87.56 165 PRO A N 1
ATOM 1285 C CA . PRO A 1 165 ? 13.429 -8.781 9.206 1.00 87.56 165 PRO A CA 1
ATOM 1286 C C . PRO A 1 165 ? 12.150 -9.155 8.463 1.00 87.56 165 PRO A C 1
ATOM 1288 O O . PRO A 1 165 ? 11.843 -10.343 8.366 1.00 87.56 165 PRO A O 1
ATOM 1291 N N . PRO A 1 166 ? 11.420 -8.173 7.898 1.00 91.62 166 PRO A N 1
ATOM 1292 C CA . PRO A 1 166 ? 10.289 -8.480 7.054 1.00 91.62 166 PRO A CA 1
ATOM 1293 C C . PRO A 1 166 ? 10.748 -9.221 5.813 1.00 91.62 166 PRO A C 1
ATOM 1295 O O . PRO A 1 166 ? 11.789 -8.913 5.235 1.00 91.62 166 PRO A O 1
ATOM 1298 N N . GLU A 1 167 ? 9.943 -10.169 5.362 1.00 92.50 167 GLU A N 1
ATOM 1299 C CA . GLU A 1 167 ? 10.197 -10.856 4.104 1.00 92.50 167 GLU A CA 1
ATOM 1300 C C . GLU A 1 167 ? 9.993 -9.900 2.922 1.00 92.50 167 GLU A C 1
ATOM 1302 O O . GLU A 1 167 ? 10.758 -9.919 1.959 1.00 92.50 167 GLU A O 1
ATOM 1307 N N . THR A 1 168 ? 8.994 -9.017 3.022 1.00 92.94 168 THR A N 1
ATOM 1308 C CA . THR A 1 168 ? 8.680 -8.015 1.998 1.00 92.94 168 THR A CA 1
ATOM 1309 C C . THR A 1 168 ? 8.612 -6.610 2.586 1.00 92.94 168 THR A C 1
ATOM 1311 O O . THR A 1 168 ? 7.963 -6.366 3.600 1.00 92.94 168 THR A O 1
ATOM 1314 N N . VAL A 1 169 ? 9.220 -5.639 1.907 1.00 92.00 169 VAL A N 1
ATOM 1315 C CA . VAL A 1 169 ? 9.062 -4.213 2.199 1.00 92.00 169 VAL A CA 1
ATOM 1316 C C . VAL A 1 169 ? 8.364 -3.534 1.031 1.00 92.00 169 VAL A C 1
ATOM 1318 O O . VAL A 1 169 ? 8.851 -3.538 -0.098 1.00 92.00 169 VAL A O 1
ATOM 1321 N N . VAL A 1 170 ? 7.231 -2.900 1.318 1.00 92.75 170 VAL A N 1
ATOM 1322 C CA . VAL A 1 170 ? 6.443 -2.149 0.346 1.00 92.75 170 VAL A CA 1
ATOM 1323 C C . VAL A 1 170 ? 6.570 -0.658 0.617 1.00 92.75 170 VAL A C 1
ATOM 1325 O O . VAL A 1 170 ? 6.243 -0.171 1.703 1.00 92.75 170 VAL A O 1
ATOM 1328 N N . LEU A 1 171 ? 6.997 0.099 -0.390 1.00 91.19 171 LEU A N 1
ATOM 1329 C CA . LEU A 1 171 ? 6.923 1.552 -0.353 1.00 91.19 171 LEU A CA 1
ATOM 1330 C C . LEU A 1 171 ? 5.511 2.033 -0.659 1.00 91.19 171 LEU A C 1
ATOM 1332 O O . LEU A 1 171 ? 5.042 1.952 -1.788 1.00 91.19 171 LEU A O 1
ATOM 1336 N N . ALA A 1 172 ? 4.856 2.586 0.352 1.00 89.94 172 ALA A N 1
ATOM 1337 C 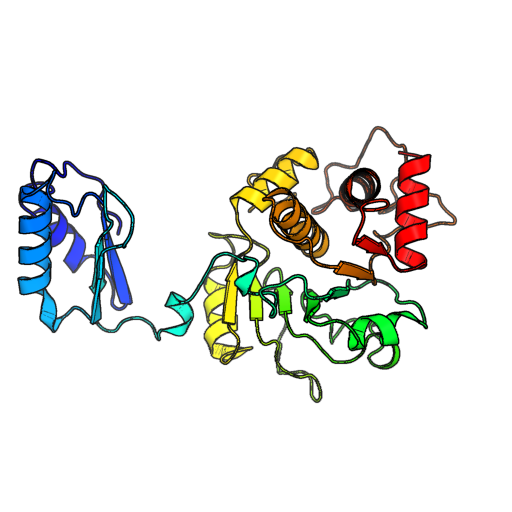CA . ALA A 1 172 ? 3.497 3.098 0.263 1.00 89.94 172 ALA A CA 1
ATOM 1338 C C . ALA A 1 172 ? 3.372 4.371 -0.584 1.00 89.94 172 ALA A C 1
ATOM 1340 O O . ALA A 1 172 ? 2.309 4.623 -1.143 1.00 89.94 172 ALA A O 1
ATOM 1341 N N . ILE A 1 173 ? 4.426 5.197 -0.635 1.00 82.62 173 ILE A N 1
ATOM 1342 C CA . ILE A 1 173 ? 4.432 6.398 -1.471 1.00 82.62 173 ILE A CA 1
ATOM 1343 C C . ILE A 1 173 ? 5.036 6.012 -2.821 1.00 82.62 173 ILE A C 1
ATOM 1345 O O . ILE A 1 173 ? 6.214 5.643 -2.855 1.00 82.62 173 ILE A O 1
ATOM 1349 N N . PRO A 1 174 ? 4.263 6.091 -3.912 1.00 73.81 174 PRO A N 1
ATOM 1350 C CA . PRO A 1 174 ? 4.749 5.685 -5.214 1.00 73.81 174 PRO A CA 1
ATOM 1351 C C . PRO A 1 174 ? 5.769 6.672 -5.798 1.00 73.81 174 PRO A C 1
ATOM 1353 O O . PRO A 1 174 ? 5.887 7.834 -5.390 1.00 73.81 174 PRO A O 1
ATOM 1356 N N . ALA A 1 175 ? 6.502 6.194 -6.803 1.00 66.62 175 ALA A N 1
ATOM 1357 C CA . ALA A 1 175 ? 7.428 6.986 -7.599 1.00 66.62 175 ALA A CA 1
ATOM 1358 C C . 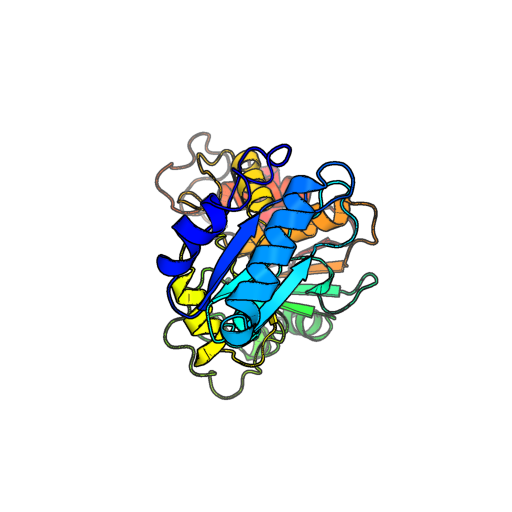ALA A 1 175 ? 6.747 8.243 -8.190 1.00 66.62 175 ALA A C 1
ATOM 1360 O O . ALA A 1 175 ? 5.561 8.204 -8.520 1.00 66.62 175 ALA A O 1
ATOM 1361 N N . PRO A 1 176 ? 7.488 9.357 -8.366 1.00 64.44 176 PRO A N 1
ATOM 1362 C CA . PRO A 1 176 ? 8.943 9.497 -8.212 1.00 64.44 176 PRO A CA 1
ATOM 1363 C C . PRO A 1 176 ? 9.411 9.832 -6.784 1.00 64.44 176 PRO A C 1
ATOM 1365 O O . PRO A 1 176 ? 10.594 10.108 -6.575 1.00 64.44 176 PRO A O 1
ATOM 1368 N N . PHE A 1 177 ? 8.516 9.861 -5.794 1.00 64.31 177 PHE A N 1
ATOM 1369 C CA . PHE A 1 177 ? 8.871 10.334 -4.460 1.00 64.31 177 PHE A CA 1
ATOM 1370 C C . PHE A 1 177 ? 9.788 9.338 -3.735 1.00 64.31 177 PHE A C 1
ATOM 1372 O O . PHE A 1 177 ? 9.496 8.150 -3.662 1.00 64.31 177 PHE A O 1
ATOM 1379 N N . LYS A 1 178 ? 10.895 9.831 -3.163 1.00 68.56 178 LYS A N 1
ATOM 1380 C CA . LYS A 1 178 ? 11.822 9.052 -2.319 1.00 68.56 178 LYS A CA 1
ATOM 1381 C C . LYS A 1 178 ? 12.448 7.808 -2.983 1.00 68.56 178 LYS A C 1
ATOM 1383 O O . LYS A 1 178 ? 12.825 6.867 -2.285 1.00 68.56 178 LYS A O 1
ATOM 1388 N N . MET A 1 179 ? 12.622 7.801 -4.308 1.00 71.31 179 MET A N 1
ATOM 1389 C CA . MET A 1 179 ? 13.337 6.719 -5.012 1.00 71.31 179 MET A CA 1
ATOM 1390 C C . MET A 1 179 ? 14.778 6.526 -4.509 1.00 71.31 179 MET A C 1
ATOM 1392 O O . MET A 1 179 ? 15.311 5.425 -4.533 1.00 71.31 179 MET A O 1
ATOM 1396 N N . ASP A 1 180 ? 15.414 7.575 -3.994 1.00 71.25 180 ASP A N 1
ATOM 1397 C CA . ASP A 1 180 ? 16.702 7.499 -3.302 1.00 71.25 180 ASP A CA 1
ATOM 1398 C C . ASP A 1 180 ? 16.634 6.657 -2.015 1.00 71.25 180 ASP A C 1
ATOM 1400 O O . ASP A 1 180 ? 17.568 5.917 -1.704 1.00 71.25 180 ASP A O 1
ATOM 1404 N N . ARG A 1 181 ? 15.507 6.691 -1.292 1.00 71.62 181 ARG A N 1
ATOM 1405 C CA . ARG A 1 181 ? 15.303 5.867 -0.091 1.00 71.62 181 ARG A CA 1
ATOM 1406 C C . ARG A 1 181 ? 15.098 4.392 -0.405 1.00 71.62 181 ARG A C 1
ATOM 1408 O O . ARG A 1 181 ? 15.394 3.569 0.454 1.00 71.62 181 ARG A O 1
ATOM 1415 N N . MET A 1 182 ? 14.653 4.042 -1.614 1.00 72.94 182 MET A N 1
ATOM 1416 C CA . MET A 1 182 ? 14.625 2.640 -2.049 1.00 72.94 182 MET A CA 1
ATOM 1417 C C . MET A 1 182 ? 15.993 2.002 -1.970 1.00 72.94 182 MET A C 1
ATOM 1419 O O . MET A 1 182 ? 16.133 0.888 -1.483 1.00 72.94 182 MET A O 1
ATOM 1423 N N . ARG A 1 183 ? 17.006 2.742 -2.412 1.00 73.44 183 ARG A N 1
ATOM 1424 C CA . ARG A 1 183 ? 18.381 2.283 -2.348 1.00 73.44 183 ARG A CA 1
ATOM 1425 C C . ARG A 1 183 ? 18.816 2.040 -0.903 1.00 73.44 183 ARG A C 1
ATOM 1427 O O . ARG A 1 183 ? 19.417 1.014 -0.624 1.00 73.44 183 ARG A O 1
ATOM 1434 N N . LEU A 1 184 ? 18.454 2.929 0.025 1.00 74.38 184 LEU A N 1
ATOM 1435 C CA . LEU A 1 184 ? 18.737 2.739 1.454 1.00 74.38 184 LEU A CA 1
ATOM 1436 C C . LEU A 1 184 ? 18.030 1.502 2.030 1.00 74.38 184 LEU A C 1
ATOM 1438 O O . LEU A 1 184 ? 18.641 0.744 2.780 1.00 74.38 184 LEU A O 1
ATOM 1442 N N . LEU A 1 185 ? 16.768 1.265 1.656 1.00 75.56 185 LEU A N 1
ATOM 1443 C CA . LEU A 1 185 ? 16.037 0.057 2.055 1.00 75.56 185 LEU A CA 1
ATOM 1444 C C . LEU A 1 185 ? 16.734 -1.207 1.536 1.00 75.56 185 LEU A C 1
ATOM 1446 O O . LEU A 1 185 ? 17.023 -2.100 2.327 1.00 75.56 185 LEU A O 1
ATOM 1450 N N . ALA A 1 186 ? 17.047 -1.225 0.238 1.00 73.69 186 ALA A N 1
ATOM 1451 C CA . ALA A 1 186 ? 17.634 -2.356 -0.477 1.00 73.69 186 ALA A CA 1
ATOM 1452 C C . ALA A 1 186 ? 19.075 -2.677 -0.072 1.00 73.69 186 ALA A C 1
ATOM 1454 O O . ALA A 1 186 ? 19.488 -3.830 -0.107 1.00 73.69 186 ALA A O 1
ATOM 1455 N N . GLU A 1 187 ? 19.875 -1.656 0.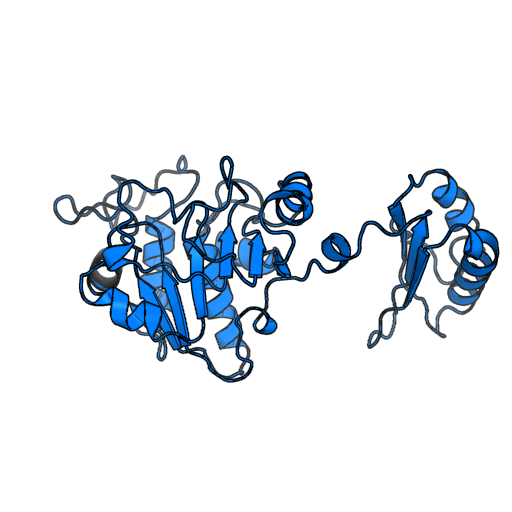232 1.00 77.12 187 GLU A N 1
ATOM 1456 C CA . GLU A 1 187 ? 21.315 -1.824 0.449 1.00 77.12 187 GLU A CA 1
ATOM 1457 C C . GLU A 1 187 ? 21.693 -1.797 1.930 1.00 77.12 187 GLU A C 1
ATOM 1459 O O . GLU A 1 187 ? 22.735 -2.335 2.290 1.00 77.12 187 GLU A O 1
ATOM 1464 N N . THR A 1 188 ? 20.900 -1.144 2.790 1.00 77.81 188 THR A N 1
ATOM 1465 C CA . THR A 1 188 ? 21.300 -0.870 4.181 1.00 77.81 188 THR A CA 1
ATOM 1466 C C . THR A 1 188 ? 20.400 -1.537 5.209 1.00 77.81 188 THR A C 1
ATOM 1468 O O . THR A 1 188 ? 20.903 -2.224 6.091 1.00 77.81 188 THR A O 1
ATOM 1471 N N . TRP A 1 189 ? 19.087 -1.311 5.149 1.00 78.94 189 TRP A N 1
ATOM 1472 C CA . TRP A 1 189 ? 18.211 -1.709 6.259 1.00 78.94 189 TRP A CA 1
ATOM 1473 C C . TRP A 1 189 ? 17.696 -3.134 6.137 1.00 78.94 189 TRP A C 1
ATOM 1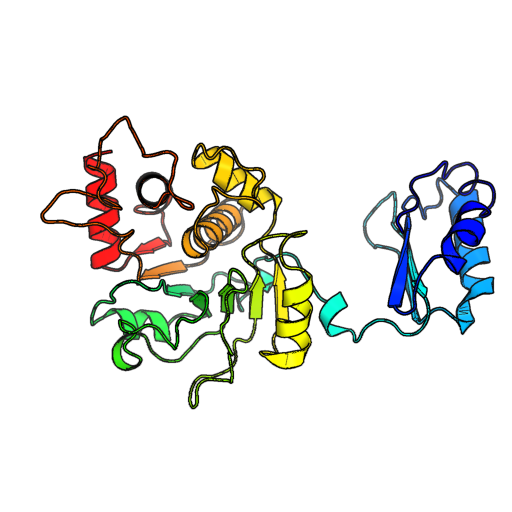475 O O . TRP A 1 189 ? 17.684 -3.863 7.123 1.00 78.94 189 TRP A O 1
ATOM 1485 N N . TRP A 1 190 ? 17.294 -3.534 4.934 1.00 84.75 190 TRP A N 1
ATOM 1486 C CA . TRP A 1 190 ? 16.614 -4.803 4.711 1.00 84.75 190 TRP A CA 1
ATOM 1487 C C . TRP A 1 190 ? 17.118 -5.461 3.426 1.00 84.75 190 TRP A C 1
ATOM 1489 O O . TRP A 1 190 ? 16.353 -5.636 2.478 1.00 84.75 190 TRP A O 1
ATOM 1499 N N . PRO A 1 191 ? 18.421 -5.792 3.354 1.00 83.62 191 PRO A N 1
ATOM 1500 C CA . PRO A 1 191 ? 19.016 -6.247 2.108 1.00 83.62 191 PRO A CA 1
ATOM 1501 C C . PRO A 1 191 ? 18.393 -7.543 1.601 1.00 83.62 191 PRO A C 1
ATOM 1503 O O . PRO A 1 191 ? 18.305 -7.725 0.392 1.00 83.62 191 PRO A O 1
ATOM 1506 N N . GLU A 1 192 ? 17.946 -8.420 2.496 1.00 86.56 192 GLU A N 1
ATOM 1507 C CA . GLU A 1 192 ? 17.389 -9.728 2.143 1.00 86.56 192 GLU A CA 1
ATOM 1508 C C . GLU A 1 192 ? 15.884 -9.703 1.838 1.00 86.56 192 GLU A C 1
ATOM 1510 O O . GLU A 1 192 ? 15.345 -10.713 1.392 1.00 86.56 192 GLU A O 1
ATOM 1515 N N . SER A 1 193 ? 15.202 -8.574 2.044 1.00 88.31 193 SER A N 1
ATOM 1516 C CA . SER A 1 193 ? 13.762 -8.470 1.807 1.00 88.31 193 SER A CA 1
ATOM 1517 C C . SER A 1 193 ? 13.440 -8.269 0.328 1.00 88.31 193 SER A C 1
ATOM 1519 O O . SER A 1 193 ? 14.143 -7.558 -0.396 1.00 88.31 193 SER A O 1
ATOM 1521 N N . ARG A 1 194 ? 12.304 -8.818 -0.108 1.00 89.94 194 ARG A N 1
ATOM 1522 C CA . ARG A 1 194 ? 11.660 -8.441 -1.372 1.00 89.94 194 ARG A CA 1
ATOM 1523 C C . ARG A 1 194 ? 11.232 -6.978 -1.300 1.00 89.94 194 ARG A C 1
ATOM 1525 O O . ARG A 1 194 ? 10.754 -6.522 -0.262 1.00 89.94 194 ARG A O 1
ATOM 1532 N N . LEU A 1 195 ? 11.381 -6.242 -2.397 1.00 88.75 195 LEU A N 1
ATOM 1533 C CA . LEU A 1 195 ? 11.004 -4.833 -2.463 1.00 88.75 195 LEU A CA 1
ATOM 1534 C C . LEU A 1 195 ? 9.868 -4.641 -3.453 1.00 88.75 195 LEU A C 1
ATOM 1536 O O . LEU A 1 195 ? 9.992 -4.997 -4.620 1.00 88.75 195 LEU A O 1
ATOM 1540 N N . ALA A 1 196 ? 8.797 -4.013 -2.988 1.00 90.62 196 ALA A N 1
ATOM 1541 C CA . ALA A 1 196 ? 7.669 -3.643 -3.822 1.00 90.62 196 ALA A CA 1
ATOM 1542 C C . ALA A 1 196 ? 7.292 -2.173 -3.615 1.00 90.62 196 ALA A C 1
ATOM 1544 O O . ALA A 1 196 ? 7.717 -1.506 -2.665 1.00 90.62 196 ALA A O 1
ATOM 1545 N N . MET A 1 197 ? 6.457 -1.656 -4.506 1.00 90.94 197 MET A N 1
ATOM 1546 C CA . MET A 1 197 ? 5.887 -0.317 -4.414 1.00 90.94 197 MET A CA 1
ATOM 1547 C C . MET A 1 197 ? 4.370 -0.394 -4.488 1.00 90.94 197 MET A C 1
ATOM 1549 O O . MET A 1 197 ? 3.832 -1.100 -5.333 1.00 90.94 197 MET A O 1
ATOM 1553 N N . ALA A 1 198 ? 3.671 0.355 -3.639 1.00 91.62 198 ALA A N 1
ATOM 1554 C CA . ALA A 1 198 ? 2.228 0.516 -3.752 1.00 91.62 198 ALA A CA 1
ATOM 1555 C C . ALA A 1 198 ? 1.852 0.963 -5.168 1.00 91.62 198 ALA A C 1
ATOM 1557 O O . ALA A 1 198 ? 2.528 1.805 -5.765 1.00 91.62 198 ALA A O 1
ATOM 1558 N N . ASN A 1 199 ? 0.772 0.397 -5.703 1.00 89.00 199 ASN A N 1
ATOM 1559 C CA . ASN A 1 199 ? 0.346 0.706 -7.055 1.00 89.00 199 ASN A CA 1
ATOM 1560 C C . ASN A 1 199 ? -0.079 2.191 -7.141 1.00 89.00 199 ASN A C 1
ATOM 1562 O O . ASN A 1 199 ? -1.072 2.565 -6.510 1.00 89.00 199 ASN A O 1
ATOM 1566 N N . PRO A 1 200 ? 0.619 3.042 -7.923 1.00 88.88 200 PRO A N 1
ATOM 1567 C CA . PRO A 1 200 ? 0.331 4.475 -7.989 1.00 88.88 200 PRO A CA 1
ATOM 1568 C C . PRO A 1 200 ? -1.092 4.784 -8.444 1.00 88.88 200 PRO A C 1
ATOM 1570 O O . PRO A 1 200 ? -1.682 5.759 -7.985 1.00 88.88 200 PRO A O 1
ATOM 1573 N N . TYR A 1 201 ? -1.653 3.951 -9.321 1.00 89.25 201 TYR A N 1
ATOM 1574 C CA . TYR A 1 201 ? -3.009 4.132 -9.822 1.00 89.25 201 TYR A 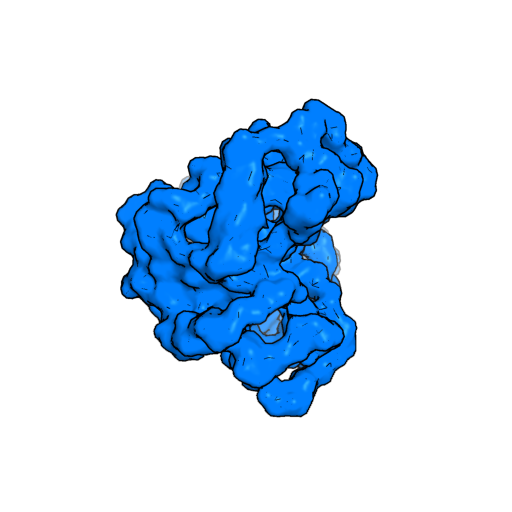CA 1
ATOM 1575 C C . TYR A 1 201 ? -4.038 3.870 -8.727 1.00 89.25 201 TYR A C 1
ATOM 1577 O O . TYR A 1 201 ? -4.971 4.651 -8.590 1.00 89.25 201 TYR A O 1
ATOM 1585 N N . LEU A 1 202 ? -3.829 2.841 -7.897 1.00 92.88 202 LEU A N 1
ATOM 1586 C CA . LEU A 1 202 ? -4.721 2.550 -6.771 1.00 92.88 202 LEU A CA 1
ATOM 1587 C C . LEU A 1 202 ? -4.599 3.599 -5.661 1.00 92.88 202 LEU A C 1
ATOM 1589 O O . LEU A 1 202 ? -5.597 3.945 -5.041 1.00 92.88 202 LEU A O 1
ATOM 1593 N N . VAL A 1 203 ? -3.405 4.156 -5.431 1.00 92.38 203 VAL A N 1
ATOM 1594 C CA . VAL A 1 203 ? -3.243 5.274 -4.484 1.00 92.38 203 VAL A CA 1
ATOM 1595 C C . VAL A 1 203 ? -3.927 6.541 -5.009 1.00 92.38 203 VAL A C 1
ATOM 1597 O O . VAL A 1 203 ? -4.560 7.264 -4.241 1.00 92.38 203 VAL A O 1
ATOM 1600 N N . HIS A 1 204 ? -3.844 6.815 -6.312 1.00 92.56 204 HIS A N 1
ATOM 1601 C CA . HIS A 1 204 ? -4.583 7.921 -6.916 1.00 92.56 204 HIS A CA 1
ATOM 1602 C C . HIS A 1 204 ? -6.101 7.701 -6.848 1.00 92.56 204 HIS A C 1
ATOM 1604 O O . HIS A 1 204 ? -6.828 8.622 -6.484 1.00 92.56 204 HIS A O 1
ATOM 1610 N N . GLU A 1 205 ? -6.575 6.486 -7.122 1.00 95.00 205 GLU A N 1
ATOM 1611 C CA . GLU A 1 205 ? -7.985 6.112 -6.979 1.00 95.00 205 GLU A CA 1
ATOM 1612 C C . GLU A 1 205 ? -8.467 6.317 -5.534 1.00 95.00 205 GLU A C 1
ATOM 1614 O O . GLU A 1 205 ? -9.471 6.988 -5.310 1.00 95.00 205 GLU A O 1
ATOM 1619 N N . ALA A 1 206 ? -7.682 5.880 -4.544 1.00 95.31 206 ALA A N 1
ATOM 1620 C CA . ALA A 1 206 ? -7.934 6.148 -3.129 1.00 95.31 206 ALA A CA 1
ATOM 1621 C C . ALA A 1 206 ? -8.027 7.654 -2.819 1.00 95.31 206 ALA A C 1
ATOM 1623 O O . ALA A 1 206 ? -8.902 8.078 -2.064 1.00 95.31 206 ALA A O 1
ATOM 1624 N N . CYS A 1 207 ? -7.164 8.491 -3.409 1.00 94.12 207 CYS A N 1
ATOM 1625 C CA . CYS A 1 207 ? -7.286 9.945 -3.277 1.00 94.12 207 CYS A CA 1
ATOM 1626 C C . CYS A 1 207 ? -8.627 10.459 -3.818 1.00 94.12 207 CYS A C 1
ATOM 1628 O O . CYS A 1 207 ? -9.241 11.308 -3.172 1.00 94.12 207 CYS A O 1
ATOM 1630 N N . LEU A 1 208 ? -9.080 9.964 -4.974 1.00 94.31 208 LEU A N 1
ATOM 1631 C CA . LEU A 1 208 ? -10.357 10.362 -5.575 1.00 94.31 208 LEU A CA 1
ATOM 1632 C C . LEU A 1 208 ? -11.545 9.941 -4.701 1.00 94.31 208 LEU A C 1
ATOM 1634 O O . LEU A 1 208 ? -12.406 10.772 -4.419 1.00 94.31 208 LEU A O 1
ATOM 1638 N N . GLU A 1 209 ? -11.539 8.703 -4.203 1.00 95.62 209 GLU A N 1
ATOM 1639 C CA . GLU A 1 209 ? -12.552 8.158 -3.286 1.00 95.62 209 GLU A CA 1
ATOM 1640 C C . GLU A 1 209 ? -12.659 8.964 -1.983 1.00 95.62 209 GLU A C 1
ATOM 1642 O O . GLU A 1 209 ? -13.746 9.214 -1.461 1.00 95.62 209 GLU A O 1
ATOM 1647 N N . LEU A 1 210 ? -11.523 9.444 -1.474 1.00 93.38 210 LEU A N 1
ATOM 1648 C CA . LEU A 1 210 ? -11.466 10.309 -0.296 1.00 93.38 210 LEU A CA 1
ATOM 1649 C C . LEU A 1 210 ? -11.697 11.798 -0.621 1.00 93.38 210 LEU A C 1
ATOM 1651 O O . LEU A 1 210 ? -11.597 12.649 0.270 1.00 93.38 210 LEU A O 1
ATOM 1655 N N . GLY A 1 211 ? -11.949 12.167 -1.881 1.00 92.25 211 GLY A N 1
ATOM 1656 C CA . GLY A 1 211 ? -12.083 13.563 -2.307 1.00 92.25 211 GLY A CA 1
ATOM 1657 C C . GLY A 1 211 ? -10.846 14.419 -1.995 1.00 92.25 211 GLY A C 1
ATOM 1658 O O . GLY A 1 211 ? -10.965 15.612 -1.682 1.00 92.25 211 GLY A O 1
ATOM 1659 N N . LEU A 1 212 ? -9.658 13.809 -1.983 1.00 90.00 212 LEU A N 1
ATOM 1660 C CA . LEU A 1 212 ? -8.376 14.480 -1.795 1.00 90.00 212 LEU A CA 1
ATOM 1661 C C . LEU A 1 212 ? -7.907 15.056 -3.133 1.00 90.00 212 LEU A C 1
ATOM 1663 O O . LEU A 1 212 ? -7.874 14.373 -4.153 1.00 90.00 212 LEU A O 1
ATOM 1667 N N . LYS A 1 213 ? -7.487 16.324 -3.131 1.00 89.69 213 LYS A N 1
ATOM 1668 C CA . LYS A 1 213 ? -6.918 16.985 -4.316 1.00 89.69 213 LYS A CA 1
ATOM 1669 C C . LYS A 1 213 ? -5.452 16.584 -4.500 1.00 89.69 213 LYS A C 1
ATOM 1671 O O . LYS A 1 213 ? -4.558 17.400 -4.291 1.00 89.69 213 LYS A O 1
ATOM 1676 N N . SER A 1 214 ? -5.215 15.319 -4.838 1.00 87.94 214 SER A N 1
ATOM 1677 C CA . SER A 1 214 ? -3.876 14.751 -4.982 1.00 87.94 214 SER A CA 1
ATOM 1678 C C . SER A 1 214 ? -3.762 13.766 -6.138 1.00 87.94 214 SER A C 1
ATOM 1680 O O . SER A 1 214 ? -4.666 12.990 -6.432 1.00 87.94 214 SER A O 1
ATOM 1682 N N . GLU A 1 215 ? -2.584 13.769 -6.753 1.00 85.12 215 GLU A N 1
ATOM 1683 C CA . GLU A 1 215 ? -2.174 12.839 -7.807 1.00 85.12 215 GLU A CA 1
ATOM 1684 C C . GLU A 1 215 ? -1.746 11.464 -7.245 1.00 85.12 215 GLU A C 1
ATOM 1686 O O . GLU A 1 215 ? -1.252 10.627 -7.989 1.00 85.12 215 GLU A O 1
ATOM 1691 N N . GLY A 1 216 ? -1.886 11.227 -5.933 1.00 82.44 216 GLY A N 1
ATOM 1692 C CA . GLY A 1 216 ? -1.520 9.962 -5.274 1.00 82.44 216 GLY A CA 1
ATOM 1693 C C . GLY A 1 216 ? -0.057 9.872 -4.821 1.00 82.44 216 GLY A C 1
ATOM 1694 O O . GLY A 1 216 ? 0.327 8.919 -4.154 1.00 82.44 216 GLY A O 1
ATOM 1695 N N . TRP A 1 217 ? 0.765 10.875 -5.135 1.00 80.06 217 TRP A N 1
ATOM 1696 C CA . TRP A 1 217 ? 2.189 10.929 -4.762 1.00 80.06 217 TRP A CA 1
ATOM 1697 C C . TRP A 1 217 ? 2.606 12.252 -4.090 1.00 80.06 217 TRP A C 1
ATOM 1699 O O . TRP A 1 217 ? 3.776 12.448 -3.754 1.00 80.06 217 TRP A O 1
ATOM 1709 N N . LYS A 1 218 ? 1.652 13.168 -3.867 1.00 82.44 218 LYS A N 1
ATOM 1710 C CA . LYS A 1 218 ? 1.831 14.454 -3.167 1.00 82.44 218 LYS A CA 1
ATOM 1711 C C . LYS A 1 218 ? 0.775 14.631 -2.092 1.00 82.44 218 LYS A C 1
ATOM 1713 O O . LYS A 1 218 ? -0.372 14.253 -2.300 1.00 82.44 218 LYS A O 1
ATOM 1718 N N . HIS A 1 219 ? 1.120 15.287 -0.989 1.00 83.62 219 HIS A N 1
ATOM 1719 C CA . HIS A 1 219 ? 0.115 15.654 0.004 1.00 83.62 219 HIS A CA 1
ATOM 1720 C C . HIS A 1 219 ? -0.959 16.598 -0.571 1.00 83.62 219 HIS A C 1
ATOM 1722 O O . HIS A 1 219 ? -0.633 17.440 -1.412 1.00 83.62 219 HIS A O 1
ATOM 1728 N N . PRO A 1 220 ? -2.212 16.487 -0.093 1.00 88.81 220 PRO A N 1
ATOM 1729 C CA . PRO A 1 220 ? -2.690 15.504 0.893 1.00 88.81 220 PRO A CA 1
ATOM 1730 C C . PRO A 1 220 ? -2.756 14.080 0.310 1.00 88.81 220 PRO A C 1
ATOM 1732 O O . PRO A 1 220 ? -3.121 13.910 -0.842 1.00 88.81 220 PRO A O 1
ATOM 1735 N N . MET A 1 221 ? -2.394 13.055 1.084 1.00 89.38 221 MET A N 1
ATOM 1736 C CA . MET A 1 221 ? -2.451 11.645 0.652 1.00 89.38 221 MET A CA 1
ATOM 1737 C C . MET A 1 221 ? -3.131 10.800 1.725 1.00 89.38 221 MET A C 1
ATOM 1739 O O . MET A 1 221 ? -3.104 11.203 2.892 1.00 89.38 221 MET A O 1
ATOM 1743 N N . PRO A 1 222 ? -3.659 9.615 1.383 1.00 93.31 222 PRO A N 1
ATOM 1744 C CA . PRO A 1 222 ? -4.085 8.669 2.394 1.00 93.31 222 PRO A CA 1
ATOM 1745 C C . PRO A 1 222 ? -2.914 8.256 3.298 1.00 93.31 222 PRO A C 1
ATOM 1747 O O . PRO A 1 222 ? -1.734 8.357 2.927 1.00 93.31 222 PRO A O 1
ATOM 1750 N N . THR A 1 223 ? -3.221 7.813 4.512 1.00 93.56 223 THR A N 1
ATOM 1751 C CA . THR A 1 223 ? -2.229 7.185 5.389 1.00 93.56 223 THR A CA 1
ATOM 1752 C C . THR A 1 223 ? -1.706 5.875 4.789 1.00 93.56 223 THR A C 1
ATOM 1754 O O . THR A 1 223 ? -2.377 5.229 3.987 1.00 93.56 223 THR A O 1
ATOM 1757 N N . ALA A 1 224 ? -0.517 5.432 5.218 1.00 93.81 224 ALA A N 1
ATOM 1758 C CA . ALA A 1 224 ? 0.039 4.131 4.824 1.00 93.81 224 ALA A CA 1
ATOM 1759 C C . ALA A 1 224 ? -0.948 2.985 5.097 1.00 93.81 224 ALA A C 1
ATOM 1761 O O . ALA A 1 224 ? -1.105 2.084 4.278 1.00 93.81 224 ALA A O 1
ATOM 1762 N N . GLY A 1 225 ? -1.612 3.063 6.254 1.00 95.81 225 GLY A N 1
ATOM 1763 C CA . GLY A 1 225 ? -2.628 2.119 6.690 1.00 95.81 225 GLY A CA 1
ATOM 1764 C C . GLY A 1 225 ? -3.789 2.049 5.713 1.00 95.81 225 GLY A C 1
ATOM 1765 O O . GLY A 1 225 ? -4.065 0.982 5.174 1.00 95.81 225 GLY A O 1
ATOM 1766 N N . PHE A 1 226 ? -4.409 3.190 5.413 1.00 96.62 226 PHE A N 1
ATOM 1767 C CA . PHE A 1 226 ? -5.508 3.235 4.454 1.00 96.62 226 PHE A CA 1
ATOM 1768 C C . PHE A 1 226 ? -5.088 2.792 3.050 1.00 96.62 226 PHE A C 1
ATOM 1770 O O . PHE A 1 226 ? -5.789 1.999 2.433 1.00 96.62 226 PHE A O 1
ATOM 1777 N N . SER A 1 227 ? -3.928 3.235 2.556 1.00 95.88 227 SER A N 1
ATOM 1778 C CA . SER A 1 227 ? -3.420 2.834 1.237 1.00 95.88 227 SER A CA 1
ATOM 1779 C C . SER A 1 227 ? -3.234 1.319 1.103 1.00 95.88 227 SER A C 1
ATOM 1781 O O . SER A 1 227 ? -3.420 0.775 0.014 1.00 95.88 227 SER A O 1
ATOM 1783 N N . LEU A 1 228 ? -2.869 0.621 2.184 1.00 96.88 228 LEU A N 1
ATOM 1784 C CA . LEU A 1 228 ? -2.841 -0.840 2.192 1.00 96.88 228 LEU A CA 1
ATOM 1785 C C . LEU A 1 228 ? -4.259 -1.423 2.188 1.00 96.88 228 LEU A C 1
ATOM 1787 O O . LEU A 1 228 ? -4.552 -2.256 1.335 1.00 96.88 228 LEU A O 1
ATOM 1791 N N . LEU A 1 229 ? -5.130 -0.987 3.110 1.00 97.44 229 LEU A N 1
ATOM 1792 C CA . LEU A 1 229 ? -6.508 -1.494 3.218 1.00 97.44 229 LEU A CA 1
ATOM 1793 C C . LEU A 1 229 ? -7.265 -1.332 1.891 1.00 97.44 229 LEU A C 1
ATOM 1795 O O . LEU A 1 229 ? -7.934 -2.257 1.440 1.00 97.44 229 LEU A O 1
ATOM 1799 N N . TYR A 1 230 ? -7.086 -0.194 1.221 1.00 96.88 230 TYR A N 1
ATOM 1800 C CA . TYR A 1 230 ? -7.667 0.078 -0.087 1.00 96.88 230 TYR A CA 1
ATOM 1801 C C . TYR A 1 230 ? -7.151 -0.884 -1.164 1.00 96.88 230 TYR A C 1
ATOM 1803 O O . TYR A 1 230 ? -7.936 -1.425 -1.936 1.00 96.88 230 TYR A O 1
ATOM 1811 N N . GLN A 1 231 ? -5.841 -1.153 -1.209 1.00 95.06 231 GLN A N 1
ATOM 1812 C CA . GLN A 1 231 ? -5.283 -2.114 -2.167 1.00 95.06 231 GLN A CA 1
ATOM 1813 C C . GLN A 1 231 ? -5.773 -3.543 -1.906 1.00 95.06 231 GLN A C 1
ATOM 1815 O O . GLN A 1 231 ? -6.140 -4.230 -2.855 1.00 95.06 231 GLN A O 1
ATOM 1820 N N . LEU A 1 232 ? -5.853 -3.966 -0.640 1.00 95.12 232 LEU A N 1
ATOM 1821 C CA . LEU A 1 232 ? -6.416 -5.270 -0.270 1.00 95.12 232 LEU A CA 1
ATOM 1822 C C . LEU A 1 232 ? -7.890 -5.388 -0.686 1.00 95.12 232 LEU A C 1
ATOM 1824 O O . LEU A 1 232 ? -8.284 -6.403 -1.257 1.00 95.12 232 LEU A O 1
ATOM 1828 N N . TRP A 1 233 ? -8.685 -4.332 -0.486 1.00 95.44 233 TRP A N 1
ATOM 1829 C CA . TRP A 1 233 ? -10.067 -4.274 -0.967 1.00 95.44 233 TRP A CA 1
ATOM 1830 C C . TRP A 1 233 ? -10.151 -4.414 -2.493 1.00 95.44 233 TRP A C 1
ATOM 1832 O O . TRP A 1 233 ? -10.880 -5.266 -2.999 1.00 95.44 233 TRP A O 1
ATOM 1842 N N . ARG A 1 234 ? -9.333 -3.657 -3.237 1.00 94.62 234 ARG A N 1
ATOM 1843 C CA . ARG A 1 234 ? -9.263 -3.739 -4.707 1.00 94.62 234 ARG A CA 1
ATOM 1844 C C . ARG A 1 234 ? -8.832 -5.116 -5.203 1.00 94.62 234 ARG A C 1
ATOM 1846 O O . ARG A 1 234 ? -9.278 -5.541 -6.265 1.00 94.62 234 ARG A O 1
ATOM 1853 N N . PHE A 1 235 ? -7.987 -5.825 -4.455 1.00 90.88 235 PHE A N 1
ATOM 1854 C CA . PHE A 1 235 ? -7.633 -7.201 -4.791 1.00 90.88 235 PHE A CA 1
ATOM 1855 C C . PHE A 1 235 ? -8.845 -8.131 -4.708 1.00 90.88 235 PHE A C 1
ATOM 1857 O O . PHE A 1 235 ? -8.937 -9.030 -5.542 1.00 90.88 235 PHE A O 1
ATOM 1864 N N . GLY A 1 236 ? -9.766 -7.927 -3.762 1.00 88.44 236 GLY A N 1
ATOM 1865 C CA . GLY A 1 236 ? -10.990 -8.726 -3.627 1.00 88.44 236 GLY A CA 1
ATOM 1866 C C . GLY A 1 236 ? -11.983 -8.549 -4.781 1.00 88.44 236 GLY A C 1
ATOM 1867 O O . GLY A 1 236 ? -12.552 -9.523 -5.262 1.00 88.44 236 GLY A O 1
ATOM 1868 N N . GLU A 1 237 ? -12.101 -7.336 -5.323 1.00 90.31 237 GLU A N 1
ATOM 1869 C CA . GLU A 1 237 ? -13.017 -7.028 -6.439 1.00 90.31 237 GLU A CA 1
ATOM 1870 C C . GLU A 1 237 ? -12.636 -7.717 -7.771 1.00 90.31 237 GLU A C 1
ATOM 1872 O O . GLU A 1 237 ? -13.445 -7.797 -8.694 1.00 90.31 237 GLU A O 1
ATOM 1877 N N . GLY A 1 238 ? -11.414 -8.250 -7.890 1.00 83.25 238 GLY A N 1
ATOM 1878 C CA . GLY A 1 238 ? -10.903 -8.901 -9.104 1.00 83.25 238 GLY A CA 1
ATOM 1879 C C . GLY A 1 238 ? -11.415 -10.324 -9.376 1.00 83.25 238 GLY A C 1
ATOM 1880 O O . GLY A 1 238 ? -10.920 -10.966 -10.300 1.00 83.25 238 GLY A O 1
ATOM 1881 N N . GLY A 1 239 ? -12.356 -10.847 -8.580 1.00 81.19 239 GLY A N 1
ATOM 1882 C CA . GLY A 1 239 ? -12.958 -12.176 -8.779 1.00 81.19 239 GLY A CA 1
ATOM 1883 C C . GLY A 1 239 ? -12.099 -13.370 -8.335 1.00 81.19 239 GLY A C 1
ATOM 1884 O O . GLY A 1 239 ? -12.477 -14.514 -8.581 1.00 81.19 239 GLY A O 1
ATOM 1885 N N . GLY A 1 240 ? -10.957 -13.126 -7.686 1.00 81.81 240 GLY A N 1
ATOM 1886 C CA . GLY A 1 240 ? -10.186 -14.155 -6.980 1.00 81.81 240 GLY A CA 1
ATOM 1887 C C . GLY A 1 240 ? -10.690 -14.364 -5.546 1.00 81.81 240 GLY A C 1
ATOM 1888 O O . GLY A 1 240 ? -11.441 -13.524 -5.050 1.00 81.81 240 GLY A O 1
ATOM 1889 N N . PRO A 1 241 ? -10.252 -15.426 -4.842 1.00 83.69 241 PRO A N 1
ATOM 1890 C CA . PRO A 1 241 ? -10.601 -15.615 -3.434 1.00 83.69 241 PRO A CA 1
ATOM 1891 C C . PRO A 1 241 ? -10.192 -14.375 -2.630 1.00 83.69 241 PRO A C 1
ATOM 1893 O O . PRO A 1 241 ? -9.091 -13.845 -2.828 1.00 83.69 241 PRO A O 1
ATOM 1896 N N . GLU A 1 242 ? -11.093 -13.870 -1.790 1.00 88.19 242 GLU A N 1
ATOM 1897 C CA . GLU A 1 242 ? -10.789 -12.763 -0.883 1.00 88.19 242 GLU A CA 1
ATOM 1898 C C . GLU A 1 242 ? -9.964 -13.289 0.292 1.00 88.19 242 GLU A C 1
ATOM 1900 O O . GLU A 1 242 ? -10.315 -14.334 0.842 1.00 88.19 242 GLU A O 1
ATOM 1905 N N . PRO A 1 243 ? -8.865 -12.612 0.671 1.00 90.25 243 PRO A N 1
ATOM 1906 C CA . PRO A 1 243 ? -8.154 -12.973 1.886 1.00 90.25 243 PRO A CA 1
ATOM 1907 C C . PRO A 1 243 ? -9.027 -12.677 3.108 1.00 90.25 243 PRO A C 1
ATOM 1909 O O . PRO A 1 243 ? -9.777 -11.698 3.120 1.00 90.25 243 PRO A O 1
ATOM 1912 N N . GLU A 1 244 ? -8.885 -13.482 4.157 1.00 95.69 244 GLU A N 1
ATOM 1913 C CA . GLU A 1 244 ? -9.421 -13.121 5.469 1.00 95.69 244 GLU A CA 1
ATOM 1914 C C . GLU A 1 244 ? -8.529 -12.031 6.073 1.00 95.69 244 GLU A C 1
ATOM 1916 O O . GLU A 1 244 ? -7.343 -12.250 6.302 1.00 95.69 244 GLU A O 1
ATOM 1921 N N . VAL A 1 245 ? -9.067 -10.839 6.313 1.00 97.38 245 VAL A N 1
ATOM 1922 C CA . VAL A 1 245 ? -8.315 -9.684 6.810 1.00 97.38 245 VAL A CA 1
ATOM 1923 C C . VAL A 1 245 ? -8.768 -9.341 8.220 1.00 97.38 245 VAL A C 1
ATOM 1925 O O . VAL A 1 245 ? -9.903 -8.928 8.435 1.00 97.38 245 VAL A O 1
ATOM 1928 N N . TYR A 1 246 ? -7.850 -9.433 9.173 1.00 98.00 246 TYR A N 1
ATOM 1929 C CA . TYR A 1 246 ? -8.023 -8.941 10.530 1.00 98.00 246 TYR A CA 1
ATOM 1930 C C . TYR A 1 246 ? -7.300 -7.599 10.705 1.00 98.00 246 TYR A C 1
ATOM 1932 O O . TYR A 1 246 ? -6.092 -7.501 10.501 1.00 98.00 246 TYR A O 1
ATOM 1940 N N . VAL A 1 247 ? -8.028 -6.551 11.082 1.00 97.94 247 VAL A N 1
ATOM 1941 C CA . VAL A 1 247 ? -7.522 -5.178 11.204 1.00 97.94 247 VAL A CA 1
ATOM 1942 C C . VAL A 1 247 ? -7.519 -4.752 12.669 1.00 97.94 247 VAL A C 1
ATOM 1944 O O . VAL A 1 247 ? -8.567 -4.697 13.312 1.00 97.94 247 VAL A O 1
ATOM 1947 N N . THR A 1 248 ? -6.347 -4.384 13.186 1.00 96.62 248 THR A N 1
ATOM 1948 C CA . THR A 1 248 ? -6.189 -3.863 14.553 1.00 96.62 248 THR A CA 1
ATOM 1949 C C . THR A 1 248 ? -5.124 -2.764 14.633 1.00 96.62 248 THR A C 1
ATOM 1951 O O . THR A 1 248 ? -4.350 -2.572 13.698 1.00 96.62 248 THR A O 1
ATOM 1954 N N . GLY A 1 249 ? -5.075 -1.994 15.722 1.00 93.62 249 GLY A N 1
ATOM 1955 C CA . GLY A 1 249 ? -4.165 -0.857 15.876 1.00 93.62 249 GLY A CA 1
ATOM 1956 C C . GLY A 1 249 ? -4.614 0.365 15.076 1.00 93.62 249 GLY A C 1
ATOM 1957 O O . GLY A 1 249 ? -3.791 1.217 14.730 1.00 93.62 249 GLY A O 1
ATOM 1958 N N . PHE A 1 250 ? -5.905 0.435 14.742 1.00 93.50 250 PHE A N 1
ATOM 1959 C CA . PHE A 1 250 ? -6.540 1.554 14.055 1.00 93.50 250 PHE A CA 1
ATOM 1960 C C . PHE A 1 250 ? -7.627 2.134 14.953 1.00 93.50 250 PHE A C 1
ATOM 1962 O O . PHE A 1 250 ? -8.712 1.580 15.070 1.00 93.50 250 PHE A O 1
ATOM 1969 N N . ASP A 1 251 ? -7.338 3.270 15.572 1.00 87.19 251 ASP A N 1
ATOM 1970 C CA . ASP A 1 251 ? -8.324 4.080 16.289 1.00 87.19 251 ASP A CA 1
ATOM 1971 C C . ASP A 1 251 ? -8.822 5.255 15.433 1.00 87.19 251 ASP A C 1
ATOM 1973 O O . ASP A 1 251 ? -9.695 6.001 15.857 1.00 87.19 251 ASP A O 1
ATOM 1977 N N . TRP A 1 252 ? -8.228 5.462 14.249 1.00 89.88 252 TRP A N 1
ATOM 1978 C CA . TRP A 1 252 ? -8.397 6.646 13.400 1.00 89.88 252 TRP A CA 1
ATOM 1979 C C . TRP A 1 252 ? -8.314 7.969 14.178 1.00 89.88 252 TRP A C 1
ATOM 1981 O O . TRP A 1 252 ? -8.928 8.956 13.783 1.00 89.88 252 TRP A O 1
ATOM 1991 N N . ARG A 1 253 ? -7.552 8.016 15.283 1.00 87.00 253 ARG A N 1
ATOM 1992 C CA . ARG A 1 253 ? -7.502 9.166 16.208 1.00 87.00 253 ARG A CA 1
ATOM 1993 C C . ARG A 1 253 ? -8.883 9.600 16.704 1.00 87.00 253 ARG A C 1
ATOM 1995 O O . ARG A 1 253 ? -9.164 10.800 16.801 1.00 87.00 253 ARG A O 1
ATOM 2002 N N . PHE A 1 254 ? -9.747 8.624 16.947 1.00 88.44 254 PHE A N 1
ATOM 2003 C CA . PHE A 1 254 ? -11.090 8.840 17.440 1.00 88.44 254 PHE A CA 1
ATOM 2004 C C . PHE A 1 254 ? -11.078 9.093 18.952 1.00 88.44 254 PHE A C 1
ATOM 2006 O O . PHE A 1 254 ? -10.630 8.262 19.738 1.00 88.44 254 PHE A O 1
ATOM 2013 N N . ASP A 1 255 ? -11.594 10.251 19.353 1.00 88.25 255 ASP A N 1
ATOM 2014 C CA . ASP A 1 255 ? -11.868 10.615 20.738 1.00 88.25 255 ASP A CA 1
ATOM 2015 C C . ASP A 1 255 ? -13.358 10.390 21.019 1.00 88.25 255 ASP A C 1
ATOM 2017 O O . ASP A 1 255 ? -14.222 11.130 20.530 1.00 88.25 255 ASP A O 1
ATOM 2021 N N . ARG A 1 256 ? -13.640 9.354 21.815 1.00 83.12 256 ARG A N 1
ATOM 2022 C CA . ARG A 1 256 ? -14.997 8.940 22.195 1.00 83.12 256 ARG A CA 1
ATOM 2023 C C . ARG A 1 256 ? -15.714 9.986 23.036 1.00 83.12 256 ARG A C 1
ATOM 2025 O O . ARG A 1 256 ? -16.904 10.207 22.836 1.00 83.12 256 ARG A O 1
ATOM 2032 N N . GLU A 1 257 ? -15.007 10.611 23.973 1.00 87.69 257 GLU A N 1
ATOM 2033 C CA . GLU A 1 257 ? -15.606 11.565 24.909 1.00 87.69 257 GLU A CA 1
ATOM 2034 C C . GLU A 1 257 ? -16.045 12.832 24.180 1.00 87.69 257 GLU A C 1
ATOM 2036 O O . GLU A 1 257 ? -17.099 13.400 24.466 1.00 87.69 257 GLU A O 1
ATOM 2041 N N . GLN A 1 258 ? -15.244 13.256 23.203 1.00 88.19 258 GLN A N 1
ATOM 2042 C CA . GLN A 1 258 ? -15.509 14.468 22.437 1.00 88.19 258 GLN A CA 1
ATOM 2043 C C . GLN A 1 258 ? -16.327 14.209 21.166 1.00 88.19 258 GLN A C 1
ATOM 2045 O O . GLN A 1 258 ? -16.816 15.164 20.558 1.00 88.19 258 GLN A O 1
ATOM 2050 N N . GLY A 1 259 ? -16.465 12.948 20.739 1.00 87.25 259 GLY A N 1
ATOM 2051 C CA . GLY A 1 259 ? -17.067 12.591 19.453 1.00 87.25 259 GLY A CA 1
ATOM 2052 C C . GLY A 1 259 ? -16.296 13.200 18.280 1.00 87.25 259 GLY A C 1
ATOM 2053 O O . GLY A 1 259 ? -16.897 13.733 17.340 1.00 87.25 259 GLY A O 1
ATOM 2054 N N . THR A 1 260 ? -14.961 13.196 18.359 1.00 85.19 260 THR A N 1
ATOM 2055 C CA . THR A 1 260 ? -14.096 13.817 17.345 1.00 85.19 260 THR A CA 1
ATOM 2056 C C . THR A 1 260 ? -13.116 12.831 16.731 1.00 85.19 260 THR A C 1
ATOM 2058 O O . THR A 1 260 ? -12.698 11.872 17.364 1.00 85.19 260 THR A O 1
ATOM 2061 N N . CYS A 1 261 ? -12.713 13.091 15.493 1.00 83.38 261 CYS A N 1
ATOM 2062 C CA . CYS A 1 261 ? -11.582 12.458 14.827 1.00 83.38 261 CYS A CA 1
ATOM 2063 C C . CYS A 1 261 ? -10.611 13.574 14.426 1.00 83.38 261 CYS A C 1
ATOM 2065 O O . CYS A 1 261 ? -11.019 14.548 13.798 1.00 83.38 261 CYS A O 1
ATOM 2067 N N . GLU A 1 262 ? -9.348 13.497 14.853 1.00 82.12 262 GLU A N 1
ATOM 2068 C CA . GLU A 1 262 ? -8.364 14.585 14.665 1.00 82.12 262 GLU A CA 1
ATOM 2069 C C . GLU A 1 262 ? -8.840 15.959 15.164 1.00 82.12 262 GLU A C 1
ATOM 2071 O O . GLU A 1 262 ? -8.567 16.996 14.553 1.00 82.12 262 GLU A O 1
ATOM 2076 N N . ARG A 1 263 ? -9.553 15.979 16.298 1.00 80.00 263 ARG A N 1
ATOM 2077 C CA . ARG A 1 263 ? -10.152 17.198 16.876 1.00 80.00 263 ARG A CA 1
ATOM 2078 C C . ARG A 1 263 ? -11.237 17.836 15.993 1.00 80.00 263 ARG A C 1
ATOM 2080 O O . ARG A 1 263 ? -11.637 18.972 16.240 1.00 80.00 263 ARG A O 1
ATOM 2087 N N . VAL A 1 264 ? -11.724 17.121 14.979 1.00 76.50 264 VAL A N 1
ATOM 2088 C CA . VAL A 1 264 ? -12.858 17.505 14.129 1.00 76.50 264 VAL A CA 1
ATOM 2089 C C . VAL A 1 264 ? -14.078 16.721 14.582 1.00 76.50 264 VAL A C 1
ATOM 2091 O O . VAL A 1 264 ? -13.999 15.503 14.727 1.00 76.50 264 VAL A O 1
ATOM 2094 N N . ARG A 1 265 ? -15.212 17.392 14.806 1.00 82.38 265 ARG A N 1
ATOM 2095 C CA . ARG A 1 265 ? -16.464 16.694 15.134 1.00 82.38 265 ARG A CA 1
ATOM 2096 C C . ARG A 1 265 ? -16.849 15.754 13.998 1.00 82.38 265 ARG A C 1
ATOM 2098 O O . ARG A 1 265 ? -16.883 16.166 12.838 1.00 82.38 265 ARG A O 1
ATOM 2105 N N . VAL A 1 266 ? -17.153 14.509 14.343 1.00 79.88 266 VAL A N 1
ATOM 2106 C CA . VAL A 1 266 ? -17.748 13.565 13.392 1.00 79.88 266 VAL A CA 1
ATOM 2107 C C . VAL A 1 266 ? -19.113 14.125 12.964 1.00 79.88 266 VAL A C 1
ATOM 2109 O O . VAL A 1 266 ? -19.855 14.627 13.807 1.00 79.88 266 VAL A O 1
ATOM 2112 N N . GLY A 1 267 ? -19.395 14.129 11.658 1.00 73.12 267 GLY A N 1
ATOM 2113 C CA . GLY A 1 267 ? -20.592 14.762 11.079 1.00 73.12 267 GLY A CA 1
ATOM 2114 C C . GLY A 1 267 ? -20.451 16.256 10.750 1.00 73.12 267 GLY A C 1
ATOM 2115 O O . GLY A 1 267 ? -21.421 16.896 10.359 1.00 73.12 267 GLY A O 1
ATOM 2116 N N . SER A 1 268 ? -19.258 16.836 10.912 1.00 73.75 268 SER A N 1
ATOM 2117 C CA . SER A 1 268 ? -18.945 18.178 10.407 1.00 73.75 268 SER A CA 1
ATOM 2118 C C . SER A 1 268 ? -18.903 18.199 8.873 1.00 73.75 268 SER A C 1
ATOM 2120 O O . SER A 1 268 ? -18.148 17.429 8.279 1.00 73.75 268 SER A O 1
ATOM 2122 N N . ASP A 1 269 ? -19.614 19.141 8.242 1.00 68.19 269 ASP A N 1
ATOM 2123 C CA . ASP A 1 269 ? -19.498 19.415 6.797 1.00 68.19 269 ASP A CA 1
ATOM 2124 C C . ASP A 1 269 ? -18.111 19.973 6.422 1.00 68.19 269 ASP A C 1
ATOM 2126 O O . ASP A 1 269 ? -17.630 19.821 5.296 1.00 68.19 269 ASP A O 1
ATOM 2130 N N . GLU A 1 270 ? -17.431 20.608 7.381 1.00 67.50 270 GLU A N 1
ATOM 2131 C CA . GLU A 1 270 ? -16.093 21.156 7.199 1.00 67.50 270 GLU A CA 1
ATOM 2132 C C . GLU A 1 270 ? -15.047 20.183 7.749 1.00 67.50 270 GLU A C 1
ATOM 2134 O O . GLU A 1 270 ? -14.752 20.142 8.947 1.00 67.50 270 GLU A O 1
ATOM 2139 N N . VAL A 1 271 ? -14.452 19.394 6.852 1.00 66.06 271 VAL A N 1
ATOM 2140 C CA . VAL A 1 271 ? -13.203 18.681 7.144 1.00 66.06 271 VAL A CA 1
ATOM 2141 C C . VAL A 1 271 ? -12.046 19.656 6.903 1.00 66.06 271 VAL A C 1
ATOM 2143 O O . VAL A 1 271 ? -11.934 20.184 5.792 1.00 66.06 271 VAL A O 1
ATOM 2146 N N . PRO A 1 272 ? -11.165 19.916 7.884 1.00 62.31 272 PRO A N 1
ATOM 2147 C CA . PRO A 1 272 ? -10.115 20.907 7.724 1.00 62.31 272 PRO A CA 1
ATOM 2148 C C . PRO A 1 272 ? -9.160 20.524 6.592 1.00 62.31 272 PRO A C 1
ATOM 2150 O O . PRO A 1 272 ? -8.532 19.468 6.612 1.00 62.31 272 PRO A O 1
ATOM 2153 N N . GLY A 1 273 ? -9.007 21.413 5.609 1.00 61.47 273 GLY A N 1
ATOM 2154 C CA . GLY A 1 273 ? -8.170 21.166 4.429 1.00 61.47 273 GLY A CA 1
ATOM 2155 C C . GLY A 1 273 ? -6.656 21.175 4.681 1.00 61.47 273 GLY A C 1
ATOM 2156 O O . GLY A 1 273 ? -5.895 21.032 3.730 1.00 61.47 273 GLY A O 1
ATOM 2157 N N . HIS A 1 274 ? -6.206 21.386 5.924 1.00 62.09 274 HIS A N 1
ATOM 2158 C CA . HIS A 1 274 ? -4.792 21.566 6.274 1.00 62.09 274 HIS A CA 1
ATOM 2159 C C . HIS A 1 274 ? -4.109 20.310 6.829 1.00 62.09 274 HIS A C 1
ATOM 2161 O O . HIS A 1 274 ? -2.908 20.348 7.100 1.00 62.09 274 HIS A O 1
ATOM 2167 N N . TYR A 1 275 ? -4.831 19.203 7.014 1.00 64.50 275 TYR A N 1
ATOM 2168 C CA . TYR A 1 275 ? -4.194 17.963 7.440 1.00 64.50 275 TYR A CA 1
ATOM 2169 C C . TYR A 1 275 ? -3.536 17.244 6.254 1.00 64.50 275 TYR A C 1
ATOM 2171 O O . TYR A 1 275 ? -4.112 17.098 5.177 1.00 64.50 275 TYR A O 1
ATOM 2179 N N . ASN A 1 276 ? -2.306 16.766 6.466 1.00 73.31 276 ASN A N 1
ATOM 2180 C CA . ASN A 1 276 ? -1.538 16.007 5.468 1.00 73.31 276 ASN A CA 1
ATOM 2181 C C . ASN A 1 276 ? -2.188 14.659 5.094 1.00 73.31 276 ASN A C 1
ATOM 2183 O O . ASN A 1 276 ? -1.897 14.121 4.021 1.00 73.31 276 ASN A O 1
ATOM 2187 N N . HIS A 1 277 ? -3.039 14.150 5.987 1.00 80.06 277 HIS A N 1
ATOM 2188 C CA . HIS A 1 277 ? -3.856 12.939 5.901 1.00 80.06 277 HIS A CA 1
ATOM 2189 C C . HIS A 1 277 ? -5.250 13.273 6.439 1.00 80.06 277 HIS A C 1
ATOM 2191 O O . HIS A 1 277 ? -5.363 14.201 7.227 1.00 80.06 277 HIS A O 1
ATOM 2197 N N . SER A 1 278 ? -6.303 12.550 6.060 1.00 87.19 278 SER A N 1
ATOM 2198 C CA . SER A 1 278 ? -7.637 12.796 6.623 1.00 87.19 278 SER A CA 1
ATOM 2199 C C . SER A 1 278 ? -8.174 11.525 7.258 1.00 87.19 278 SER A C 1
ATOM 2201 O O . SER A 1 278 ? -8.864 10.745 6.603 1.00 87.19 278 SER A O 1
ATOM 2203 N N . TYR A 1 279 ? -7.869 11.324 8.544 1.00 90.56 279 TYR A N 1
ATOM 2204 C CA . TYR A 1 279 ? -8.265 10.094 9.239 1.00 90.56 279 TYR A CA 1
ATOM 2205 C C . TYR A 1 279 ? -9.789 9.962 9.315 1.00 90.56 279 TYR A C 1
ATOM 2207 O O . TYR A 1 279 ? -10.297 8.850 9.223 1.00 90.56 279 TYR A O 1
ATOM 2215 N N . LEU A 1 280 ? -10.524 11.081 9.384 1.00 90.81 280 LEU A N 1
ATOM 2216 C CA . LEU A 1 280 ? -11.988 11.068 9.361 1.00 90.81 280 LEU A CA 1
ATOM 2217 C C . LEU A 1 280 ? -12.528 10.533 8.031 1.00 90.81 280 LEU A C 1
ATOM 2219 O O . LEU A 1 280 ? -13.385 9.657 8.028 1.00 90.81 280 LEU A O 1
ATOM 2223 N N . ARG A 1 281 ? -12.013 11.018 6.893 1.00 92.56 281 ARG A N 1
ATOM 2224 C CA . ARG A 1 281 ? -12.463 10.548 5.573 1.00 92.56 281 ARG A CA 1
ATOM 2225 C C . ARG A 1 281 ? -12.093 9.086 5.345 1.00 92.56 281 ARG A C 1
ATOM 2227 O O . ARG A 1 281 ? -12.905 8.332 4.819 1.00 92.56 281 ARG A O 1
ATOM 2234 N N . GLU A 1 282 ? -10.898 8.689 5.776 1.00 95.38 282 GLU A N 1
ATOM 2235 C CA . GLU A 1 282 ? -10.447 7.295 5.748 1.00 95.38 282 GLU A CA 1
ATOM 2236 C C . GLU A 1 282 ? -11.358 6.398 6.597 1.00 95.38 282 GLU A C 1
ATOM 2238 O O . GLU A 1 282 ? -11.810 5.361 6.116 1.00 95.38 282 GLU A O 1
ATOM 2243 N N . ALA A 1 283 ? -11.698 6.819 7.821 1.00 95.06 283 ALA A N 1
ATOM 2244 C CA . ALA A 1 283 ? -12.616 6.099 8.700 1.00 95.06 283 ALA A CA 1
ATOM 2245 C C . ALA A 1 283 ? -14.020 5.987 8.092 1.00 95.06 283 ALA A C 1
ATOM 2247 O O . ALA A 1 283 ? -14.590 4.900 8.084 1.00 95.06 283 ALA A O 1
ATOM 2248 N N . MET A 1 284 ? -14.563 7.076 7.532 1.00 93.94 284 MET A N 1
ATOM 2249 C CA . MET A 1 284 ? -15.867 7.066 6.854 1.00 93.94 284 MET A CA 1
ATOM 2250 C C . MET A 1 284 ? -15.879 6.091 5.678 1.00 93.94 284 MET A C 1
ATOM 2252 O O . MET A 1 284 ? -16.840 5.345 5.499 1.00 93.94 284 MET A O 1
ATOM 2256 N N . TRP A 1 285 ? -14.808 6.071 4.882 1.00 96.69 285 TRP A N 1
ATOM 2257 C CA . TRP A 1 285 ? -14.683 5.132 3.775 1.00 96.69 285 TRP A CA 1
ATOM 2258 C C . TRP A 1 285 ? -14.612 3.684 4.286 1.00 96.69 285 TRP A C 1
ATOM 2260 O O . TRP A 1 285 ? -15.423 2.855 3.875 1.00 96.69 285 TRP A O 1
ATOM 2270 N N . CYS A 1 286 ? -13.737 3.379 5.251 1.00 97.56 286 CYS A N 1
ATOM 2271 C CA . CYS A 1 286 ? -13.632 2.034 5.831 1.00 97.56 286 CYS A CA 1
ATOM 2272 C C . CYS A 1 286 ? -14.956 1.564 6.452 1.00 97.56 286 CYS A C 1
ATOM 2274 O O . CYS A 1 286 ? -15.359 0.417 6.265 1.00 97.56 286 CYS A O 1
ATOM 2276 N N . ALA A 1 287 ? -15.665 2.454 7.145 1.00 96.56 287 ALA A N 1
ATOM 2277 C CA . ALA A 1 287 ? -16.948 2.157 7.767 1.00 96.56 287 ALA A CA 1
ATOM 2278 C C . ALA A 1 287 ? -18.035 1.792 6.743 1.00 96.56 287 ALA A C 1
ATOM 2280 O O . ALA A 1 287 ? -18.859 0.921 7.014 1.00 96.56 287 ALA A O 1
ATOM 2281 N N . ARG A 1 288 ? -18.028 2.431 5.564 1.00 96.56 288 ARG A N 1
ATOM 2282 C CA . ARG A 1 288 ? -18.980 2.142 4.479 1.00 96.56 288 ARG A CA 1
ATOM 2283 C C . ARG A 1 288 ? -18.636 0.889 3.680 1.00 96.56 288 ARG A C 1
ATOM 2285 O O . ARG A 1 288 ? -19.548 0.196 3.245 1.00 96.56 288 ARG A O 1
ATOM 2292 N N . HIS A 1 289 ? -17.350 0.635 3.444 1.00 97.12 289 HIS A N 1
ATOM 2293 C CA . HIS A 1 289 ? -16.917 -0.367 2.464 1.00 97.12 289 HIS A CA 1
ATOM 2294 C C . HIS A 1 289 ? -16.368 -1.657 3.079 1.00 97.12 289 HIS A C 1
ATOM 2296 O O . HIS A 1 289 ? -16.432 -2.699 2.428 1.00 97.12 289 HIS A O 1
ATOM 2302 N N . LEU A 1 290 ? -15.830 -1.604 4.302 1.00 97.31 290 LEU A N 1
ATOM 2303 C CA . LEU A 1 290 ? -15.100 -2.725 4.903 1.00 97.31 290 LEU A CA 1
ATOM 2304 C C . LEU A 1 290 ? -15.746 -3.277 6.174 1.00 97.31 290 LEU A C 1
ATOM 2306 O O . LEU A 1 290 ? -15.668 -4.478 6.395 1.00 97.31 290 LEU A O 1
ATOM 2310 N N . LEU A 1 291 ? -16.377 -2.437 7.003 1.00 97.31 291 LEU A N 1
ATOM 2311 C CA . LEU A 1 291 ? -16.816 -2.821 8.356 1.00 97.31 291 LEU A CA 1
ATOM 2312 C C . LEU A 1 291 ? -17.713 -4.071 8.399 1.00 97.31 291 LEU A C 1
ATOM 2314 O O . LEU A 1 291 ? -17.548 -4.898 9.291 1.00 97.31 291 LEU A O 1
ATOM 2318 N N . ASP A 1 292 ? -18.634 -4.207 7.442 1.00 97.25 292 ASP A N 1
ATOM 2319 C CA . ASP A 1 292 ? -19.541 -5.360 7.342 1.00 97.25 292 ASP A CA 1
ATOM 2320 C C . ASP A 1 292 ? -19.183 -6.295 6.168 1.00 97.25 292 ASP A C 1
ATOM 2322 O O . ASP A 1 292 ? -19.986 -7.150 5.782 1.00 97.25 292 ASP A O 1
ATOM 2326 N N . ARG A 1 293 ? -18.008 -6.120 5.545 1.00 96.06 293 ARG A N 1
ATOM 2327 C CA . ARG A 1 293 ? -17.606 -6.930 4.392 1.00 96.06 293 ARG A CA 1
ATOM 2328 C C . ARG A 1 293 ? -17.243 -8.349 4.854 1.00 96.06 293 ARG A C 1
ATOM 2330 O O . ARG A 1 293 ? -16.430 -8.494 5.765 1.00 96.06 293 ARG A O 1
ATOM 2337 N N . PRO A 1 294 ? -17.785 -9.411 4.228 1.00 95.69 294 PRO A N 1
ATOM 2338 C CA . PRO A 1 294 ? -17.364 -10.780 4.521 1.00 95.69 294 PRO A CA 1
ATOM 2339 C C . PRO A 1 294 ? -15.849 -10.954 4.370 1.00 95.69 294 PRO A C 1
ATOM 2341 O O . PRO A 1 294 ? -15.256 -10.408 3.446 1.00 95.69 294 PRO A O 1
ATOM 2344 N N . GLY A 1 295 ? -15.226 -11.698 5.284 1.00 94.94 295 GLY A N 1
ATOM 2345 C CA . GLY A 1 295 ? -13.771 -11.881 5.315 1.00 94.94 295 GLY A CA 1
ATOM 2346 C C . GLY A 1 295 ? -13.003 -10.732 5.971 1.00 94.94 295 GLY A C 1
ATOM 2347 O O . GLY A 1 295 ? -11.820 -10.894 6.231 1.00 94.94 295 GLY A O 1
ATOM 2348 N N . TRP A 1 296 ? -13.649 -9.609 6.299 1.00 97.69 296 TRP A N 1
ATOM 2349 C CA . TRP A 1 296 ? -13.024 -8.509 7.029 1.00 97.69 296 TRP A CA 1
ATOM 2350 C C . TRP A 1 296 ? -13.478 -8.507 8.482 1.00 97.69 296 TRP A C 1
ATOM 2352 O O . TRP A 1 296 ? -14.665 -8.462 8.800 1.00 97.69 296 TRP A O 1
ATOM 2362 N N . GLU A 1 297 ? -12.507 -8.527 9.381 1.00 97.81 297 GLU A N 1
ATOM 2363 C CA . GLU A 1 297 ? -12.715 -8.456 10.812 1.00 97.81 297 GLU A CA 1
ATOM 2364 C C . GLU A 1 297 ? -11.905 -7.304 11.393 1.00 97.81 297 GLU A C 1
ATOM 2366 O O . GLU A 1 297 ? -10.752 -7.081 11.042 1.00 97.81 297 GLU A O 1
ATOM 2371 N N . PHE A 1 298 ? -12.513 -6.572 12.317 1.00 97.69 298 PHE A N 1
ATOM 2372 C CA . PHE A 1 298 ? -11.881 -5.473 13.033 1.00 97.69 298 PHE A CA 1
ATOM 2373 C C . PHE A 1 298 ? -11.817 -5.810 14.519 1.00 97.69 298 PHE A C 1
ATOM 2375 O O . PHE A 1 298 ? -12.794 -6.365 15.049 1.00 97.69 298 PHE A O 1
ATOM 2382 N N . SER A 1 299 ? -10.710 -5.437 15.176 1.00 96.50 299 SER A N 1
ATOM 2383 C CA . SER A 1 299 ? -10.609 -5.439 16.642 1.00 96.50 299 SER A CA 1
ATOM 2384 C C . SER A 1 299 ? -11.724 -4.606 17.270 1.00 96.50 299 SER A C 1
ATOM 2386 O O . SER A 1 299 ? -12.376 -3.806 16.591 1.00 96.50 299 SER A O 1
ATOM 2388 N N . GLU A 1 300 ? -11.974 -4.798 18.563 1.00 95.31 300 GLU A N 1
ATOM 2389 C CA . GLU A 1 300 ? -13.058 -4.108 19.264 1.00 95.31 300 GLU A CA 1
ATOM 2390 C C . GLU A 1 300 ? -12.871 -2.591 19.180 1.00 95.31 300 GLU A C 1
ATOM 2392 O O . GLU A 1 300 ? -13.757 -1.887 18.687 1.00 95.31 300 GLU A O 1
ATOM 2397 N N . THR A 1 301 ? -11.668 -2.107 19.504 1.00 92.69 301 THR A N 1
ATOM 2398 C CA . THR A 1 301 ? -11.330 -0.683 19.408 1.00 92.69 301 THR A CA 1
ATOM 2399 C C . THR A 1 301 ? -11.571 -0.119 18.000 1.00 92.69 301 THR A C 1
ATOM 2401 O O . THR A 1 301 ? -12.198 0.938 17.853 1.00 92.69 301 THR A O 1
ATOM 2404 N N . ALA A 1 302 ? -11.127 -0.827 16.955 1.00 95.31 302 ALA A N 1
ATOM 2405 C CA . ALA A 1 302 ? -11.291 -0.385 15.571 1.00 95.31 302 ALA A CA 1
ATOM 2406 C C . ALA A 1 302 ? -12.762 -0.406 15.122 1.00 95.31 302 ALA A C 1
ATOM 2408 O O . ALA A 1 302 ? -13.256 0.546 14.508 1.00 95.31 302 ALA A O 1
ATOM 2409 N N . ARG A 1 303 ? -13.489 -1.474 15.464 1.00 96.69 303 ARG A N 1
ATOM 2410 C CA . ARG A 1 303 ? -14.912 -1.648 15.153 1.00 96.69 303 ARG A CA 1
ATOM 2411 C C . ARG A 1 303 ? -15.762 -0.567 15.802 1.00 96.69 303 ARG A C 1
ATOM 2413 O O . ARG A 1 303 ? -16.676 -0.053 15.157 1.00 96.69 303 ARG A O 1
ATOM 2420 N N . GLU A 1 304 ? -15.474 -0.218 17.051 1.00 94.50 304 GLU A N 1
ATOM 2421 C CA . GLU A 1 304 ? -16.173 0.848 17.762 1.00 94.50 304 GLU A CA 1
ATOM 2422 C C . GLU A 1 304 ? -15.972 2.209 17.086 1.00 94.50 304 GLU A C 1
ATOM 2424 O O . GLU A 1 304 ? -16.953 2.912 16.834 1.00 94.50 304 GLU A O 1
ATOM 2429 N N . ALA A 1 305 ? -14.731 2.553 16.715 1.00 92.88 305 ALA A N 1
ATOM 2430 C CA . ALA A 1 305 ? -14.434 3.795 16.001 1.00 92.88 305 ALA A CA 1
ATOM 2431 C C . ALA A 1 305 ? -15.179 3.872 14.655 1.00 92.88 305 ALA A C 1
ATOM 2433 O O . ALA A 1 305 ? -15.864 4.859 14.377 1.00 92.88 305 ALA A O 1
ATOM 2434 N N . LEU A 1 306 ? -15.120 2.810 13.842 1.00 95.56 306 LEU A N 1
ATOM 2435 C CA . LEU A 1 306 ? -15.818 2.765 12.552 1.00 95.56 306 LEU A CA 1
ATOM 2436 C C . LEU A 1 306 ? -17.343 2.785 12.708 1.00 95.56 306 LEU A C 1
ATOM 2438 O O . LEU A 1 306 ? -18.026 3.473 11.952 1.00 95.56 306 LEU A O 1
ATOM 2442 N N . SER A 1 307 ? -17.885 2.074 13.699 1.00 95.69 307 SER A N 1
ATOM 2443 C CA . SER A 1 307 ? -19.327 2.065 13.978 1.00 95.69 307 SER A CA 1
ATOM 2444 C C . SER A 1 307 ? -19.823 3.442 14.401 1.00 95.69 307 SER A C 1
ATOM 2446 O O . SER A 1 307 ? -20.892 3.871 13.967 1.00 95.69 307 SER A O 1
ATOM 2448 N N . PHE A 1 308 ? -19.043 4.156 15.217 1.00 93.00 308 PHE A N 1
ATOM 2449 C CA . PHE A 1 308 ? -19.370 5.522 15.598 1.00 93.00 308 PHE A CA 1
ATOM 2450 C C . PHE A 1 308 ? -19.406 6.441 14.378 1.00 93.00 308 PHE A C 1
ATOM 2452 O O . PHE A 1 308 ? -20.395 7.151 14.190 1.00 93.00 308 PHE A O 1
ATOM 2459 N N . VAL A 1 309 ? -18.367 6.390 13.538 1.00 90.94 309 VAL A N 1
ATOM 2460 C CA . VAL A 1 309 ? -18.282 7.199 12.317 1.00 90.94 309 VAL A CA 1
ATOM 2461 C C . VAL A 1 309 ? -19.432 6.878 11.360 1.00 90.94 309 VAL A C 1
ATOM 2463 O O . VAL A 1 309 ? -20.080 7.805 10.894 1.00 90.94 309 VAL A O 1
ATOM 2466 N N . ARG A 1 310 ? -19.768 5.597 11.145 1.00 93.94 310 ARG A N 1
ATOM 2467 C CA . ARG A 1 310 ? -20.909 5.170 10.307 1.00 93.94 310 ARG A CA 1
ATOM 2468 C C . ARG A 1 310 ? -22.242 5.766 10.756 1.00 93.94 310 ARG A C 1
ATOM 2470 O O . ARG A 1 310 ? -23.091 6.071 9.928 1.00 93.94 310 ARG A O 1
ATOM 2477 N N . ASN A 1 311 ? -22.446 5.870 12.067 1.00 90.69 311 ASN A N 1
ATOM 2478 C CA . ASN A 1 311 ? -23.717 6.310 12.635 1.00 90.69 311 ASN A CA 1
ATOM 2479 C C . ASN A 1 311 ? -23.861 7.842 12.679 1.00 90.69 311 ASN A C 1
ATOM 2481 O O . ASN A 1 311 ? -24.970 8.325 12.903 1.00 90.69 311 ASN A O 1
ATOM 2485 N N . HIS A 1 312 ? -22.770 8.596 12.499 1.00 83.81 312 HIS A N 1
ATOM 2486 C CA . HIS A 1 312 ? -22.743 10.050 12.716 1.00 83.81 312 HIS A CA 1
ATOM 2487 C C . HIS A 1 312 ? -22.129 10.869 11.570 1.00 83.81 312 HIS A C 1
ATOM 2489 O O . HIS A 1 312 ? -22.148 12.096 11.657 1.00 83.81 312 HIS A O 1
ATOM 2495 N N . GLY A 1 313 ? -21.564 10.243 10.533 1.00 75.31 313 GLY A N 1
ATOM 2496 C CA . GLY A 1 313 ? -20.947 10.911 9.380 1.00 75.31 313 GLY A CA 1
ATOM 2497 C C . GLY A 1 313 ? -21.514 10.425 8.059 1.00 75.31 313 GLY A C 1
ATOM 2498 O O . GLY A 1 313 ? -21.679 11.282 7.167 1.00 75.31 313 GLY A O 1
#

Foldseek 3Di:
DEDDADLLCLRVLLVVVVVCVVVADAQGKYKYKQCAPVRVSVVVSVVVSCVVCVVQWPDKDWDPDDRTIMIMTGGHDNDPCQLVLAAADDPVLQQDPAQFAEEEAAQAAFDQPVCVVQVPGNAYEYEAPSVDDPRDDCNRNPQDHQEYQYCLPHDPQPPPPPHDAHQAYENAQDPPPPSVSVCCCCPPRRVNHRYYYHDQVLQCVVCVLLVHPDSSRAFLGADSSLSVVSVLLVNVVPPHHRHQYEYENDLQCQDPVQCDRVNHHQQDPDDDNPDSHRSLSSLQVCLVRPLPDPSYHYDPSSNVSSVSSPVRD

pLDDT: mean 86.02, std 11.16, range [52.59, 98.0]